Protein AF-A0A958PEL1-F1 (afdb_monomer_lite)

Radius of gyration: 23.01 Å; chains: 1; bounding box: 53×44×57 Å

pLDDT: mean 93.14, std 6.26, range [55.81, 98.69]

Foldseek 3Di:
DDPLCVPFAELVRDQQAPFAEEEEFAQQADDDPLAGPDCVRVVLCVVQVVVSLVSHHAYEYAYAYDADDDPVVLVVGWCVNVLVVCCVVQVEAEAEDADLQDCVVVVCSVVADRSYHYYYIHCNVDPQQQVLDQRNLVSCLVGGQEYEYAYLVPQVGNGVNNPVNVVSHPYYHYYPNNVVVSVVVCCLLPPDDPQAEAEDEDQDPVVCLVVLVSCLQPHQEYEYDYLALVQLCVLVVHDDDPGRHDPVCSVVSVVSVVSSVVVNHYYHGDPDDDDDPDDD

Secondary structure (DSSP, 8-state):
--TTSTT--BGGGS--TT-EEEEEE-----EETTEES--HHHHHHHHHHHHHHHTT-EEEEE---S---SHHHHHHT-SHHHHHHHHHHHSS-EEEES-TTSTHHHHHHHHPPTT-EEEEP-GGGSTTGGGT-SHHHHHHHTT-SEEEEE-GGGTTS--IIIIIGGGTSSEEEE-HHHHHHHHHHHHHHHS--SS-EEEE-SS-SGGGHHHHHHHTTT-SEEEE-TTHHHHHHHHTT---TTS---GGGHHHHHHHHHHHHTTT-EEE--S-----SS--

Structure (mmCIF, N/CA/C/O backbone):
data_AF-A0A958PEL1-F1
#
_entry.id   AF-A0A958PEL1-F1
#
loop_
_atom_site.group_PDB
_atom_site.id
_atom_site.type_symbol
_atom_site.label_atom_id
_atom_site.label_alt_id
_atom_site.label_comp_id
_atom_site.label_asym_id
_atom_site.label_entity_id
_atom_site.label_seq_id
_atom_site.pdbx_PDB_ins_code
_atom_site.Cartn_x
_atom_site.Cartn_y
_atom_site.Cartn_z
_atom_site.occupancy
_atom_site.B_iso_or_equiv
_atom_site.auth_seq_id
_atom_site.auth_comp_id
_atom_site.auth_asym_id
_atom_site.auth_atom_id
_atom_site.pdbx_PDB_model_num
ATOM 1 N N . MET A 1 1 ? -12.229 -19.692 1.104 1.00 55.81 1 MET A N 1
ATOM 2 C CA . MET A 1 1 ? -10.814 -19.597 1.512 1.00 55.81 1 MET A CA 1
ATOM 3 C C . MET A 1 1 ? -9.926 -19.422 0.283 1.00 55.81 1 MET A C 1
ATOM 5 O O . MET A 1 1 ? -9.880 -20.292 -0.582 1.00 55.81 1 MET A O 1
ATOM 9 N N . ASN A 1 2 ? -9.285 -18.261 0.169 1.00 63.22 2 ASN A N 1
ATOM 10 C CA . ASN A 1 2 ? -8.406 -17.903 -0.946 1.00 63.22 2 ASN A CA 1
ATOM 11 C C . ASN A 1 2 ? -7.140 -18.795 -0.959 1.00 63.22 2 ASN A C 1
ATOM 13 O O . ASN A 1 2 ? -6.494 -18.988 0.071 1.00 63.22 2 ASN A O 1
ATOM 17 N N . LYS A 1 3 ? -6.773 -19.334 -2.135 1.00 75.81 3 LYS A N 1
ATOM 18 C CA . LYS A 1 3 ? -5.649 -20.281 -2.309 1.00 75.81 3 LYS A CA 1
ATOM 19 C C . LYS A 1 3 ? -4.264 -19.700 -1.969 1.00 75.81 3 LYS A C 1
ATOM 21 O O . LYS A 1 3 ? -3.349 -20.471 -1.679 1.00 75.81 3 LYS A O 1
ATOM 26 N N . TYR A 1 4 ? -4.126 -18.375 -1.980 1.00 78.75 4 TYR A N 1
ATOM 27 C CA . TYR A 1 4 ? -2.900 -17.618 -1.707 1.00 78.75 4 TYR A CA 1
ATOM 28 C C . TYR A 1 4 ? -2.852 -16.993 -0.303 1.00 78.75 4 TYR A C 1
ATOM 30 O O . TYR A 1 4 ? -1.772 -16.663 0.177 1.00 78.75 4 TYR A O 1
ATOM 38 N N . LEU A 1 5 ? -3.990 -16.888 0.389 1.00 80.38 5 LEU A N 1
ATOM 39 C CA . LEU A 1 5 ? -4.104 -16.389 1.768 1.00 80.38 5 LEU A CA 1
ATOM 40 C C . LEU A 1 5 ? -4.345 -17.541 2.753 1.00 80.38 5 LEU A C 1
ATOM 42 O O . LEU A 1 5 ? -5.290 -17.534 3.542 1.00 80.38 5 LEU A O 1
ATOM 46 N N . LYS A 1 6 ? -3.516 -18.588 2.693 1.00 77.12 6 LYS A N 1
ATOM 47 C CA . LYS A 1 6 ? -3.698 -19.759 3.562 1.00 77.12 6 LYS A CA 1
ATOM 48 C C . LYS A 1 6 ? -3.546 -19.366 5.033 1.00 77.12 6 LYS A C 1
ATOM 50 O O . LYS A 1 6 ? -2.464 -18.976 5.459 1.00 77.12 6 LYS A O 1
ATOM 55 N N . GLY A 1 7 ? -4.628 -19.510 5.795 1.00 81.56 7 GLY A N 1
ATOM 56 C CA . GLY A 1 7 ? -4.660 -19.208 7.228 1.00 81.56 7 GLY A CA 1
ATOM 57 C C . GLY A 1 7 ? -4.770 -17.721 7.573 1.00 81.56 7 GLY A C 1
ATOM 58 O O . GLY A 1 7 ? -4.651 -17.382 8.745 1.00 81.56 7 GLY A O 1
ATOM 59 N N . ILE A 1 8 ? -5.000 -16.843 6.589 1.00 87.62 8 ILE A N 1
ATOM 60 C CA . ILE A 1 8 ? -5.223 -15.411 6.814 1.00 87.62 8 ILE A CA 1
ATOM 61 C C . ILE A 1 8 ? -6.671 -15.094 6.420 1.00 87.62 8 ILE A C 1
ATOM 63 O O . ILE A 1 8 ? -6.968 -15.105 5.223 1.00 87.62 8 ILE A O 1
ATOM 67 N N . PRO A 1 9 ? -7.569 -14.827 7.387 1.00 94.50 9 PRO A N 1
ATOM 68 C CA . PRO A 1 9 ? -8.951 -14.477 7.085 1.00 94.50 9 PRO A CA 1
ATOM 69 C C . PRO A 1 9 ? -9.042 -13.178 6.287 1.00 94.50 9 PRO A C 1
ATOM 71 O O . PRO A 1 9 ? -8.220 -12.269 6.455 1.00 94.50 9 PRO A O 1
ATOM 74 N N . ILE A 1 10 ? -10.070 -13.069 5.454 1.00 96.81 10 ILE A N 1
ATOM 75 C CA . ILE A 1 10 ? -10.463 -11.812 4.805 1.00 96.81 10 ILE A CA 1
ATOM 76 C C . ILE A 1 10 ? -11.509 -11.119 5.689 1.00 96.81 10 ILE A C 1
ATOM 78 O O . ILE A 1 10 ? -12.180 -11.762 6.494 1.00 96.81 10 ILE A O 1
ATOM 82 N N . ILE A 1 11 ? -11.638 -9.797 5.587 1.00 97.88 11 ILE A N 1
ATOM 83 C CA . ILE A 1 11 ? -12.606 -9.017 6.369 1.00 97.88 11 ILE A CA 1
ATOM 84 C C . ILE A 1 11 ? -14.056 -9.535 6.276 1.00 97.88 11 ILE A C 1
ATOM 86 O O . ILE A 1 11 ? -14.790 -9.429 7.253 1.00 97.88 11 ILE A O 1
ATOM 90 N N . ASP A 1 12 ? -14.465 -10.126 5.150 1.00 96.62 12 ASP A N 1
ATOM 91 C CA . ASP A 1 12 ? -15.799 -10.710 4.948 1.00 96.62 12 ASP A CA 1
ATOM 92 C C . ASP A 1 12 ? -15.968 -12.128 5.521 1.00 96.62 12 ASP A C 1
ATOM 94 O O . ASP A 1 12 ? -17.062 -12.687 5.494 1.00 96.62 12 ASP A O 1
ATOM 98 N N . GLU A 1 13 ? -14.909 -12.688 6.105 1.00 96.44 13 GLU A 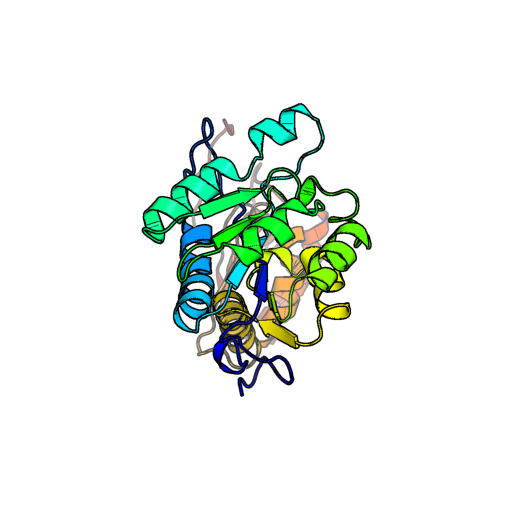N 1
ATOM 99 C CA . GLU A 1 13 ? -14.905 -13.963 6.827 1.00 96.44 13 GLU A CA 1
ATOM 100 C C . GLU A 1 13 ? -14.892 -13.754 8.361 1.00 96.44 13 GLU A C 1
ATOM 102 O O . GLU A 1 13 ? -14.745 -14.716 9.119 1.00 96.44 13 GLU A O 1
ATOM 107 N N . VAL A 1 14 ? -15.020 -12.507 8.840 1.00 96.62 14 VAL A N 1
ATOM 108 C CA . VAL A 1 14 ? -14.938 -12.127 10.261 1.00 96.62 14 VAL A CA 1
ATOM 109 C C . VAL A 1 14 ? -16.218 -11.423 10.718 1.00 96.62 14 VAL A C 1
ATOM 111 O O . VAL A 1 14 ? -16.732 -10.553 10.027 1.00 96.62 14 VAL A O 1
ATOM 114 N N . GLU A 1 15 ? -16.703 -11.757 11.917 1.00 97.12 15 GLU A N 1
ATOM 115 C CA . GLU A 1 15 ? -17.841 -11.075 12.551 1.00 97.12 15 GLU A CA 1
ATOM 116 C C . GLU A 1 15 ? -17.456 -9.654 12.987 1.00 97.12 15 GLU A C 1
ATOM 118 O O . GLU A 1 15 ? -16.498 -9.509 13.759 1.00 97.12 15 GLU A O 1
ATOM 123 N N . LEU A 1 16 ? -18.197 -8.637 12.538 1.00 97.31 16 LEU A N 1
ATOM 124 C CA . LEU A 1 16 ? -17.885 -7.217 12.758 1.00 97.31 16 LEU A CA 1
ATOM 125 C C . LEU A 1 16 ? -18.980 -6.446 13.505 1.00 97.31 16 LEU A C 1
ATOM 127 O O . LEU A 1 16 ? -18.688 -5.353 13.994 1.00 97.31 16 LEU A O 1
ATOM 131 N N . ASP A 1 17 ? -20.206 -6.968 13.603 1.00 96.56 17 ASP A N 1
ATOM 132 C CA . ASP A 1 17 ? -21.316 -6.193 14.160 1.00 96.56 17 ASP A CA 1
ATOM 133 C C . ASP A 1 17 ? -21.062 -5.821 15.625 1.00 96.56 17 ASP A C 1
ATOM 135 O O . ASP A 1 17 ? -20.625 -6.636 16.443 1.00 96.56 17 ASP A O 1
ATOM 139 N N . GLY A 1 18 ? -21.258 -4.540 15.941 1.00 94.25 18 GLY A N 1
ATOM 140 C CA . GLY A 1 18 ? -21.001 -3.964 17.260 1.00 94.25 18 GLY A CA 1
ATOM 141 C C . GLY A 1 18 ? -19.529 -3.907 17.697 1.00 94.25 18 GLY A C 1
ATOM 142 O O . GLY A 1 18 ? -19.251 -3.346 18.758 1.00 94.25 18 GLY A O 1
ATOM 143 N N . LYS A 1 19 ? -18.585 -4.437 16.908 1.00 96.06 19 LYS A N 1
ATOM 144 C CA . LYS A 1 19 ? -17.157 -4.472 17.251 1.00 96.06 19 LYS A CA 1
ATOM 145 C C . LYS A 1 19 ? -16.429 -3.194 16.868 1.00 96.06 19 LYS A C 1
ATOM 147 O O . LYS A 1 19 ? -16.792 -2.506 15.912 1.00 96.06 19 LYS A O 1
ATOM 152 N N . VAL A 1 20 ? -15.342 -2.910 17.577 1.00 96.25 20 VAL A N 1
ATOM 153 C CA . VAL A 1 20 ? -14.391 -1.868 17.195 1.00 96.25 20 VAL A CA 1
ATOM 154 C C . VAL A 1 20 ? -13.348 -2.455 16.250 1.00 96.25 20 VAL A C 1
ATOM 156 O O . VAL A 1 20 ? -12.596 -3.366 16.607 1.00 96.25 20 VAL A O 1
ATOM 159 N N . VAL A 1 21 ? -13.298 -1.923 15.031 1.00 97.88 21 VAL A N 1
ATOM 160 C CA . VAL A 1 21 ? -12.435 -2.418 13.956 1.00 97.88 21 VAL A CA 1
ATOM 161 C C . VAL A 1 21 ? -11.374 -1.373 13.645 1.00 97.88 21 VAL A C 1
ATOM 163 O O . VAL A 1 21 ? -11.684 -0.296 13.134 1.00 97.88 21 VAL A O 1
ATOM 166 N N . PHE A 1 22 ? -10.114 -1.708 13.920 1.00 98.00 22 PHE A N 1
ATOM 167 C CA . PHE A 1 22 ? -8.974 -0.917 13.475 1.00 98.00 22 PHE A CA 1
ATOM 168 C C . PHE A 1 22 ? -8.566 -1.347 12.063 1.00 98.00 22 PHE A C 1
ATOM 170 O O . PHE A 1 22 ? -8.176 -2.496 11.853 1.00 98.00 22 PHE A O 1
ATOM 177 N N . ILE A 1 23 ? -8.604 -0.425 11.102 1.00 98.69 23 ILE A N 1
ATOM 178 C CA . ILE A 1 23 ? -8.221 -0.667 9.708 1.00 98.69 23 ILE A CA 1
ATOM 179 C C . ILE A 1 23 ? -6.946 0.111 9.387 1.00 98.69 23 ILE A C 1
ATOM 181 O O . ILE A 1 23 ? -6.918 1.346 9.367 1.00 98.69 23 ILE A O 1
ATOM 185 N N . ARG A 1 24 ? -5.870 -0.618 9.090 1.00 98.69 24 ARG A N 1
ATOM 186 C CA . ARG A 1 24 ? -4.618 -0.043 8.605 1.00 98.69 24 ARG A CA 1
ATOM 187 C C . ARG A 1 24 ? -4.689 0.142 7.088 1.00 98.69 24 ARG A C 1
ATOM 189 O O . ARG A 1 24 ? -4.497 -0.819 6.355 1.00 98.69 24 ARG A O 1
ATOM 196 N N . CYS A 1 25 ? -4.892 1.372 6.616 1.00 98.56 25 CYS A N 1
ATOM 197 C CA . CYS A 1 25 ? -5.027 1.705 5.185 1.00 98.56 25 CYS A CA 1
ATOM 198 C C . CYS A 1 25 ? -3.757 2.359 4.618 1.00 98.56 25 CYS A C 1
ATOM 200 O O . CYS A 1 25 ? -3.069 3.072 5.341 1.00 98.56 25 CYS A O 1
ATOM 202 N N . ASP A 1 26 ? -3.432 2.199 3.330 1.00 97.38 26 ASP A N 1
ATOM 203 C CA . ASP A 1 26 ? -2.396 3.031 2.688 1.00 97.38 26 ASP A CA 1
ATOM 204 C C . ASP A 1 26 ? -3.010 4.334 2.164 1.00 97.38 26 ASP A C 1
ATOM 206 O O . ASP A 1 26 ? -3.441 4.401 1.021 1.00 97.38 26 ASP A O 1
ATOM 210 N N . LEU A 1 27 ? -3.026 5.377 2.994 1.00 98.00 27 LEU A N 1
ATOM 211 C CA . LEU A 1 27 ? -3.514 6.717 2.640 1.00 98.00 27 LEU A CA 1
ATOM 212 C C . LEU A 1 27 ? -2.370 7.709 2.379 1.00 98.00 27 LEU A C 1
ATOM 214 O O . LEU A 1 27 ? -2.568 8.919 2.439 1.00 98.00 27 LEU A O 1
ATOM 218 N N . ASN A 1 28 ? -1.158 7.220 2.095 1.00 97.75 28 ASN A N 1
ATOM 219 C CA . ASN A 1 28 ? -0.023 8.088 1.793 1.00 97.75 28 ASN A CA 1
ATOM 220 C C . ASN A 1 28 ? -0.160 8.660 0.370 1.00 97.75 28 ASN A C 1
ATOM 222 O O . ASN A 1 28 ? 0.318 8.054 -0.593 1.00 97.75 28 ASN A O 1
ATOM 226 N N . VAL A 1 29 ? -0.851 9.795 0.252 1.00 97.00 29 VAL A N 1
ATOM 227 C CA . VAL A 1 29 ? -1.190 10.491 -1.000 1.00 97.00 29 VAL A CA 1
ATOM 228 C C . VAL A 1 29 ? -0.284 11.702 -1.262 1.00 97.00 29 VAL A C 1
ATOM 230 O O . VAL A 1 29 ? 0.229 12.304 -0.319 1.00 97.00 29 VAL A O 1
ATOM 233 N N . PRO A 1 30 ? -0.070 12.099 -2.530 1.00 96.38 30 PRO A N 1
ATOM 234 C CA . PRO A 1 30 ? 0.664 13.319 -2.841 1.00 96.38 30 PRO A CA 1
ATOM 235 C C . PRO A 1 30 ? -0.164 14.566 -2.507 1.00 96.38 30 PRO A C 1
ATOM 237 O O . PRO A 1 30 ? -1.308 14.710 -2.954 1.00 96.38 30 PRO A O 1
ATOM 240 N N . LEU A 1 31 ? 0.454 15.498 -1.783 1.00 95.19 31 LEU A N 1
ATOM 241 C CA . LEU A 1 31 ? -0.129 16.792 -1.443 1.00 95.19 31 LEU A CA 1
ATOM 242 C C . LEU A 1 31 ? 0.518 17.925 -2.246 1.00 95.19 31 LEU A C 1
ATOM 244 O O . LEU A 1 31 ? 1.725 17.920 -2.490 1.00 95.19 31 LEU A O 1
ATOM 248 N N . LYS A 1 32 ? -0.281 18.934 -2.597 1.00 94.12 32 LYS A N 1
ATOM 249 C CA . LYS A 1 32 ? 0.183 20.231 -3.102 1.00 94.12 32 LYS A CA 1
ATOM 250 C C . LYS A 1 32 ? -0.585 21.326 -2.376 1.00 94.12 32 LYS A C 1
ATOM 252 O O . LYS A 1 32 ? -1.807 21.356 -2.451 1.00 94.12 32 LYS A O 1
ATOM 257 N N . ASN A 1 33 ? 0.127 22.208 -1.675 1.00 91.56 33 ASN A N 1
ATOM 258 C CA . ASN A 1 33 ? -0.463 23.283 -0.864 1.00 91.56 33 ASN A CA 1
ATOM 259 C C . ASN A 1 33 ? -1.522 22.774 0.134 1.00 91.56 33 ASN A C 1
ATOM 261 O O . ASN A 1 33 ? -2.588 23.364 0.257 1.00 91.56 33 ASN A O 1
ATOM 265 N N . GLY A 1 34 ? -1.255 21.641 0.791 1.00 90.81 34 GLY A N 1
ATOM 266 C CA . GLY A 1 34 ? -2.198 21.022 1.729 1.00 90.81 34 GLY A CA 1
ATOM 267 C C . GLY A 1 34 ? -3.373 20.292 1.076 1.00 90.81 34 GLY A C 1
ATOM 268 O O . GLY A 1 34 ? -4.194 19.746 1.790 1.00 90.81 34 GLY A O 1
ATOM 269 N N . VAL A 1 35 ? -3.453 20.219 -0.257 1.00 94.62 35 VAL A N 1
ATOM 270 C CA . VAL A 1 35 ? -4.560 19.558 -0.966 1.00 94.62 35 VAL A CA 1
ATOM 271 C C . VAL A 1 35 ? -4.096 18.254 -1.605 1.00 94.62 35 VAL A C 1
ATOM 273 O O . VAL A 1 35 ? -3.028 18.190 -2.221 1.00 94.62 35 VAL A O 1
ATOM 276 N N . VAL A 1 36 ? -4.917 17.208 -1.497 1.00 97.31 36 VAL A N 1
ATOM 277 C CA . VAL A 1 36 ? -4.694 15.918 -2.164 1.00 97.31 36 VAL A CA 1
ATOM 278 C C . VAL A 1 36 ? -4.760 16.092 -3.682 1.00 97.31 36 VAL A C 1
ATOM 280 O O . VAL A 1 36 ? -5.784 16.492 -4.227 1.00 97.31 36 VAL A O 1
ATOM 283 N N . THR A 1 37 ? -3.672 15.754 -4.378 1.00 96.69 37 THR A N 1
ATOM 284 C CA . THR A 1 37 ? -3.593 15.850 -5.853 1.00 96.69 37 THR A CA 1
ATOM 285 C C . THR A 1 37 ? -3.890 14.535 -6.568 1.00 96.69 37 THR A C 1
ATOM 287 O O . THR A 1 37 ? -4.200 14.535 -7.756 1.00 96.69 37 THR A O 1
ATOM 290 N N . ASN A 1 38 ? -3.806 13.408 -5.857 1.00 96.94 38 ASN A N 1
ATOM 291 C CA . ASN A 1 38 ? -4.184 12.093 -6.361 1.00 96.94 38 ASN A CA 1
ATOM 292 C C . ASN A 1 38 ? -4.814 11.277 -5.226 1.00 96.94 38 ASN A C 1
ATOM 294 O O . ASN A 1 38 ? -4.146 10.933 -4.251 1.00 96.94 38 ASN A O 1
ATOM 298 N N . ASP A 1 39 ? -6.099 10.966 -5.374 1.00 96.81 39 ASP A N 1
ATOM 299 C CA . ASP A 1 39 ? -6.926 10.285 -4.377 1.00 96.81 39 ASP A CA 1
ATOM 300 C C . ASP A 1 39 ? -7.018 8.762 -4.580 1.00 96.81 39 ASP A C 1
ATOM 302 O O . ASP A 1 39 ? -7.747 8.090 -3.848 1.00 96.81 39 ASP A O 1
ATOM 306 N N . TYR A 1 40 ? -6.261 8.195 -5.530 1.00 97.19 40 TYR A N 1
ATOM 307 C CA . TYR A 1 40 ? -6.322 6.774 -5.896 1.00 97.19 40 TYR A CA 1
ATOM 308 C C . TYR A 1 40 ? -6.207 5.849 -4.680 1.00 97.19 40 TYR A C 1
ATOM 310 O O . TYR A 1 40 ? -6.982 4.912 -4.525 1.00 97.19 40 TYR A O 1
ATOM 318 N N . ARG A 1 41 ? -5.262 6.146 -3.784 1.00 97.38 41 ARG A N 1
ATOM 319 C CA . ARG A 1 41 ? -5.002 5.367 -2.565 1.00 97.38 41 ARG A CA 1
ATOM 320 C C . ARG A 1 41 ? -6.144 5.422 -1.547 1.00 97.38 41 ARG A C 1
ATOM 322 O O . ARG A 1 41 ? -6.466 4.409 -0.928 1.00 97.38 41 ARG A O 1
ATOM 329 N N . ILE A 1 42 ? -6.796 6.579 -1.428 1.00 97.81 42 ILE A N 1
ATOM 330 C CA . ILE A 1 42 ? -7.982 6.744 -0.578 1.00 97.81 42 ILE A CA 1
ATOM 331 C C . ILE A 1 42 ? -9.114 5.896 -1.156 1.00 97.81 42 ILE A C 1
ATOM 333 O O . ILE A 1 42 ? -9.644 5.029 -0.465 1.00 97.81 42 ILE A O 1
ATOM 337 N N . LYS A 1 43 ? -9.406 6.066 -2.453 1.00 98.00 43 LYS A N 1
ATOM 338 C CA . LYS A 1 43 ? -10.435 5.296 -3.167 1.00 98.00 43 LYS A CA 1
ATOM 339 C C . LYS A 1 43 ? -10.200 3.789 -3.098 1.00 98.00 43 LYS A C 1
ATOM 341 O O . LYS A 1 43 ? -11.158 3.044 -2.928 1.00 98.00 43 LYS A O 1
ATOM 346 N N . ALA A 1 44 ? -8.947 3.348 -3.178 1.00 97.62 44 ALA A N 1
ATOM 347 C CA . ALA A 1 44 ? -8.579 1.939 -3.084 1.00 97.62 44 ALA A CA 1
ATOM 348 C C . ALA A 1 44 ? -8.890 1.318 -1.709 1.00 97.62 44 ALA A C 1
ATOM 350 O O . ALA A 1 44 ? -9.174 0.127 -1.649 1.00 97.62 44 ALA A O 1
ATOM 351 N N . SER A 1 45 ? -8.887 2.116 -0.634 1.00 97.81 45 SER A N 1
ATOM 352 C CA . SER A 1 45 ? -9.195 1.660 0.734 1.00 97.81 45 SER A CA 1
ATOM 353 C C . SER A 1 45 ? -10.694 1.744 1.080 1.00 97.81 45 SER A C 1
ATOM 355 O O . SER A 1 45 ? -11.157 1.105 2.027 1.00 97.81 45 SER A O 1
ATOM 357 N N . LEU A 1 46 ? -11.481 2.523 0.321 1.00 98.00 46 LEU A N 1
ATOM 358 C CA . LEU A 1 46 ? -12.916 2.716 0.576 1.00 98.00 46 LEU A CA 1
ATOM 359 C C . LEU A 1 46 ? -13.736 1.417 0.610 1.00 98.00 46 LEU A C 1
ATOM 361 O O . LEU A 1 46 ? -14.624 1.353 1.457 1.00 98.00 46 LEU A O 1
ATOM 365 N N . PRO A 1 47 ? -13.501 0.393 -0.241 1.00 98.50 47 PRO A N 1
ATOM 366 C CA . PRO A 1 47 ? -14.283 -0.842 -0.188 1.00 98.50 47 PRO A CA 1
ATOM 367 C C . PRO A 1 47 ? -14.237 -1.517 1.187 1.00 98.50 47 PRO A C 1
ATOM 369 O O . PRO A 1 47 ? -15.278 -1.897 1.716 1.00 98.50 47 PRO A O 1
ATOM 372 N N . THR A 1 48 ? -13.053 -1.607 1.796 1.00 98.69 48 THR A N 1
ATOM 373 C CA . THR A 1 48 ? -12.860 -2.219 3.120 1.00 98.69 48 THR A CA 1
ATOM 374 C C . THR A 1 48 ? -13.518 -1.383 4.216 1.00 98.69 48 THR A C 1
ATOM 376 O O . THR A 1 48 ? -14.226 -1.923 5.064 1.00 98.69 48 THR A O 1
ATOM 379 N N . ILE A 1 49 ? -13.341 -0.057 4.167 1.00 98.38 49 ILE A N 1
ATOM 380 C CA . ILE A 1 49 ? -13.937 0.881 5.130 1.00 98.38 49 ILE A CA 1
ATOM 381 C C . ILE A 1 49 ? -15.471 0.814 5.067 1.00 98.38 49 ILE A C 1
ATOM 383 O O . ILE A 1 49 ? -16.121 0.558 6.079 1.00 98.38 49 ILE A O 1
ATOM 387 N N . LYS A 1 50 ? -16.053 0.971 3.869 1.00 97.62 50 LYS A N 1
ATOM 388 C CA . LYS A 1 50 ? -17.508 0.936 3.653 1.00 97.62 50 LYS A CA 1
ATOM 389 C C . LYS A 1 50 ? -18.108 -0.408 4.057 1.00 97.62 50 LYS A C 1
ATOM 391 O O . LYS A 1 50 ? -19.191 -0.429 4.637 1.00 97.62 50 LYS A O 1
ATOM 396 N N . TYR A 1 51 ? -17.409 -1.514 3.796 1.00 98.19 51 TYR A N 1
ATOM 397 C CA . TYR A 1 51 ? -17.855 -2.832 4.232 1.00 98.19 51 TYR A CA 1
ATOM 398 C C . TYR A 1 51 ? -17.948 -2.918 5.754 1.00 98.19 51 TYR A C 1
ATOM 400 O O . TYR A 1 51 ? -19.031 -3.206 6.258 1.00 98.19 51 TYR A O 1
ATOM 408 N N . ALA A 1 52 ? -16.883 -2.571 6.484 1.00 98.00 52 ALA A N 1
ATOM 409 C CA . ALA A 1 52 ? -16.906 -2.577 7.948 1.00 98.00 52 ALA A CA 1
ATOM 410 C C . ALA A 1 52 ? -18.058 -1.719 8.507 1.00 98.00 52 ALA A C 1
ATOM 412 O O . ALA A 1 52 ? -18.835 -2.186 9.337 1.00 98.00 52 ALA A O 1
ATOM 413 N N . MET A 1 53 ? -18.246 -0.505 7.978 1.00 96.06 53 MET A N 1
ATOM 414 C CA . MET A 1 53 ? -19.347 0.385 8.379 1.00 96.06 53 MET A CA 1
ATOM 415 C C . MET A 1 53 ? -20.727 -0.231 8.096 1.00 96.06 53 MET A C 1
ATOM 417 O O . MET A 1 53 ? -21.638 -0.135 8.920 1.00 96.06 53 MET A O 1
ATOM 421 N N . SER A 1 54 ? -20.893 -0.885 6.940 1.00 95.88 54 SER A N 1
ATOM 422 C CA . SER A 1 54 ? -22.151 -1.541 6.559 1.00 95.88 54 SER A CA 1
ATOM 423 C C . SER A 1 54 ? -22.501 -2.725 7.464 1.00 95.88 54 SER A C 1
ATOM 425 O O . SER A 1 54 ? -23.681 -2.938 7.741 1.00 95.88 54 SER A O 1
ATOM 427 N N . GLN A 1 55 ? -21.483 -3.430 7.973 1.00 97.06 55 GLN A N 1
ATOM 428 C CA . GLN A 1 55 ? -21.618 -4.552 8.905 1.00 97.06 55 GLN A CA 1
ATOM 429 C C . GLN A 1 55 ? -21.833 -4.108 10.362 1.00 97.06 55 GLN A C 1
ATOM 431 O O . GLN A 1 55 ? -21.856 -4.949 11.244 1.00 97.06 55 GLN A O 1
ATOM 436 N N . GLY A 1 56 ? -21.985 -2.805 10.636 1.00 94.94 56 GLY A N 1
ATOM 437 C CA . GLY A 1 56 ? -22.277 -2.307 11.986 1.00 94.94 56 GLY A CA 1
ATOM 438 C C . GLY A 1 56 ? -21.053 -2.110 12.885 1.00 94.94 56 GLY A C 1
ATOM 439 O O . GLY A 1 56 ? -21.217 -1.813 14.068 1.00 94.94 56 GLY A O 1
ATOM 440 N N . ALA A 1 57 ? -19.835 -2.212 12.346 1.00 96.81 57 ALA A N 1
ATOM 441 C CA . ALA A 1 57 ? -18.623 -1.951 13.114 1.00 96.81 57 ALA A CA 1
ATOM 442 C C . ALA A 1 57 ? -18.418 -0.459 13.420 1.00 96.81 57 ALA A C 1
ATOM 444 O O . ALA A 1 57 ? -18.747 0.430 12.629 1.00 96.81 57 ALA A O 1
ATOM 445 N N . LYS A 1 58 ? -17.768 -0.198 14.556 1.00 96.69 58 LYS A N 1
ATOM 446 C CA . LYS A 1 58 ? -17.188 1.102 14.906 1.00 96.69 58 LYS A CA 1
ATOM 447 C C . LYS A 1 58 ? -15.790 1.185 14.303 1.00 96.69 58 LYS A C 1
ATOM 449 O O . LYS A 1 58 ? -14.883 0.477 14.740 1.00 96.69 58 LYS A O 1
ATOM 454 N N . VAL A 1 59 ? -15.619 2.017 13.280 1.00 97.56 59 VAL A N 1
ATOM 455 C CA . VAL A 1 59 ? -14.403 2.008 12.457 1.00 97.56 59 VAL A CA 1
ATOM 456 C C . VAL A 1 59 ? -13.387 3.045 12.932 1.00 97.56 59 VAL A C 1
ATOM 458 O O . VAL A 1 59 ? -13.682 4.239 13.005 1.00 97.56 59 VAL A O 1
ATOM 461 N N . VAL A 1 60 ? -12.163 2.577 13.181 1.00 97.50 60 VAL A N 1
ATOM 462 C CA . VAL A 1 60 ? -10.972 3.402 13.413 1.00 97.50 60 VAL A CA 1
ATOM 463 C C . VAL A 1 60 ? -9.986 3.152 12.276 1.00 97.50 60 VAL A C 1
ATOM 465 O O . VAL A 1 60 ? -9.609 2.013 12.019 1.00 97.50 60 VAL A O 1
ATOM 468 N N . VAL A 1 61 ? -9.552 4.199 11.581 1.00 98.25 61 VAL A N 1
ATOM 469 C CA . VAL A 1 61 ? -8.603 4.111 10.467 1.00 98.25 61 VAL A CA 1
ATOM 470 C C . VAL A 1 61 ? -7.262 4.698 10.879 1.00 98.25 61 VAL A C 1
ATOM 472 O O . VAL A 1 61 ? -7.190 5.805 11.405 1.00 98.25 61 VAL A O 1
ATOM 475 N N . GLY A 1 62 ? -6.185 3.972 10.581 1.00 98.00 62 GLY A N 1
ATOM 476 C CA . GLY A 1 62 ? -4.815 4.444 10.751 1.00 98.00 62 GLY A CA 1
ATOM 477 C C . GLY A 1 62 ? -4.041 4.424 9.434 1.00 98.00 62 GLY A C 1
ATOM 478 O O . GLY A 1 62 ? -4.100 3.457 8.670 1.00 98.00 62 GLY A O 1
ATOM 479 N N . SER A 1 63 ? -3.261 5.472 9.172 1.00 98.31 63 SER A N 1
ATOM 480 C CA . SER A 1 63 ? -2.320 5.518 8.051 1.00 98.31 63 SER A CA 1
ATOM 481 C C . SER A 1 63 ? -1.105 6.383 8.373 1.00 98.31 63 SER A C 1
ATOM 483 O O . SER A 1 63 ? -1.069 7.109 9.357 1.00 98.31 63 SER A O 1
ATOM 485 N N . HIS A 1 64 ? -0.090 6.301 7.520 1.00 97.44 64 HIS A N 1
ATOM 486 C CA . HIS A 1 64 ? 0.982 7.282 7.496 1.00 97.44 64 HIS A CA 1
ATOM 487 C C . HIS A 1 64 ? 0.826 8.228 6.306 1.00 97.44 64 HIS A C 1
ATOM 489 O O . HIS A 1 64 ? 0.232 7.856 5.290 1.00 97.44 64 HIS A O 1
ATOM 495 N N . LEU A 1 65 ? 1.466 9.388 6.408 1.00 97.06 65 LEU A N 1
ATOM 496 C CA . LEU A 1 65 ? 1.662 10.327 5.310 1.00 97.06 65 LEU A CA 1
ATOM 497 C C . LEU A 1 65 ? 3.110 10.826 5.309 1.00 97.06 65 LEU A C 1
ATOM 499 O O . LEU A 1 65 ? 3.653 11.204 6.347 1.00 97.06 65 LEU A O 1
ATOM 503 N N . GLY A 1 66 ? 3.775 10.775 4.154 1.00 95.12 66 GLY A N 1
ATOM 504 C CA . GLY A 1 66 ? 5.163 11.213 4.013 1.00 95.12 66 GLY A CA 1
ATOM 505 C C . GLY A 1 66 ? 6.122 10.560 5.018 1.00 95.12 66 GLY A C 1
ATOM 506 O O . GLY A 1 66 ? 5.904 9.445 5.498 1.00 95.12 66 GLY A O 1
ATOM 507 N N . ARG A 1 67 ? 7.239 11.226 5.312 1.00 94.44 67 ARG A N 1
ATOM 508 C CA . ARG A 1 67 ? 8.238 10.789 6.301 1.00 94.44 67 ARG A CA 1
ATOM 509 C C . ARG A 1 67 ? 8.618 11.992 7.166 1.00 94.44 67 ARG A C 1
ATOM 511 O O . ARG A 1 67 ? 9.565 12.679 6.790 1.00 94.44 67 ARG A O 1
ATOM 518 N N . PRO A 1 68 ? 7.892 12.250 8.265 1.00 92.44 68 PRO A N 1
ATOM 519 C CA . PRO A 1 68 ? 8.188 13.382 9.132 1.00 92.44 68 PRO A CA 1
ATOM 520 C C . PRO A 1 68 ? 9.568 13.219 9.777 1.00 92.44 68 PRO A C 1
ATOM 522 O O . PRO A 1 68 ? 9.932 12.121 10.206 1.00 92.44 68 PRO A O 1
ATOM 525 N N . LYS A 1 69 ? 10.342 14.303 9.802 1.00 90.00 69 LYS A N 1
ATOM 526 C CA . LYS A 1 69 ? 11.671 14.397 10.419 1.00 90.00 69 LYS A CA 1
ATOM 527 C C . LYS A 1 69 ? 11.778 15.581 11.374 1.00 90.00 69 LYS A C 1
ATOM 529 O O . LYS A 1 69 ? 12.556 15.494 12.320 1.00 90.00 69 LYS A O 1
ATOM 534 N N . THR A 1 70 ? 11.037 16.657 11.122 1.00 89.56 70 THR A N 1
ATOM 535 C CA . THR A 1 70 ? 11.005 17.855 11.972 1.00 89.56 70 THR A CA 1
ATOM 536 C C . THR A 1 70 ? 9.608 18.105 12.542 1.00 89.56 70 THR A C 1
ATOM 538 O O . THR A 1 70 ? 8.636 17.450 12.161 1.00 89.56 70 THR A O 1
ATOM 541 N N . GLU A 1 71 ? 9.490 19.053 13.471 1.00 84.81 71 GLU A N 1
ATOM 542 C CA . GLU A 1 71 ? 8.184 19.472 13.993 1.00 84.81 71 GLU A CA 1
ATOM 543 C C . GLU A 1 71 ? 7.362 20.222 12.932 1.00 84.81 71 GLU A C 1
ATOM 545 O O . GLU A 1 71 ? 6.140 20.086 12.882 1.00 84.81 71 GLU A O 1
ATOM 550 N N . GLU A 1 72 ? 8.011 20.953 12.022 1.00 88.12 72 GLU A N 1
ATOM 551 C CA . GLU A 1 72 ? 7.349 21.591 10.878 1.00 88.12 72 GLU A CA 1
ATOM 552 C C . GLU A 1 72 ? 6.728 20.553 9.935 1.00 88.12 72 GLU A C 1
ATOM 554 O O . GLU A 1 72 ? 5.612 20.757 9.446 1.00 88.12 72 GLU A O 1
ATOM 559 N N . ASP A 1 73 ? 7.397 19.410 9.739 1.00 89.50 73 ASP A N 1
ATOM 560 C CA . ASP A 1 73 ? 6.850 18.309 8.944 1.00 89.50 73 ASP A CA 1
ATOM 561 C C . ASP A 1 73 ? 5.536 17.784 9.529 1.00 89.50 73 ASP A C 1
ATOM 563 O O . ASP A 1 73 ? 4.680 17.339 8.768 1.00 89.50 73 ASP A O 1
ATOM 567 N N . LYS A 1 74 ? 5.336 17.839 10.856 1.00 88.00 74 LYS A N 1
ATOM 568 C CA . LYS A 1 74 ? 4.089 17.351 11.466 1.00 88.00 74 LYS A CA 1
ATOM 569 C C . LYS A 1 74 ? 2.875 18.149 11.007 1.00 88.00 74 LYS A C 1
ATOM 571 O O . LYS A 1 74 ? 1.829 17.572 10.736 1.00 88.00 74 LYS A O 1
ATOM 576 N N . LYS A 1 75 ? 3.028 19.465 10.840 1.00 88.38 75 LYS A N 1
ATOM 577 C CA . LYS A 1 75 ? 1.959 20.313 10.293 1.00 88.38 75 LYS A CA 1
ATOM 578 C C . LYS A 1 75 ? 1.722 20.021 8.813 1.00 88.38 75 LYS A C 1
ATOM 580 O O . LYS A 1 75 ? 0.582 19.904 8.383 1.00 88.38 75 LYS A O 1
ATOM 585 N N . ALA A 1 76 ? 2.795 19.879 8.033 1.00 91.56 76 ALA A N 1
ATOM 586 C CA . ALA A 1 76 ? 2.703 19.646 6.590 1.00 91.56 76 ALA A CA 1
ATOM 587 C C . ALA A 1 76 ? 2.224 18.229 6.215 1.00 91.56 76 ALA A C 1
ATOM 589 O O . ALA A 1 76 ? 1.713 18.024 5.115 1.00 91.56 76 ALA A O 1
ATOM 590 N N . LEU A 1 77 ? 2.413 17.253 7.106 1.00 95.44 77 LEU A N 1
ATOM 591 C CA . LEU A 1 77 ? 2.079 15.841 6.907 1.00 95.44 77 LEU A CA 1
ATOM 592 C C . LEU A 1 77 ? 0.939 15.368 7.822 1.00 95.44 77 LEU A C 1
ATOM 594 O O . LEU A 1 77 ? 0.860 14.171 8.107 1.00 95.44 77 LEU A O 1
ATOM 598 N N . SER A 1 78 ? 0.085 16.284 8.285 1.00 95.75 78 SER A N 1
ATOM 599 C CA . SER A 1 78 ? -1.166 15.929 8.961 1.00 95.75 78 SER A CA 1
ATOM 600 C C . SER A 1 78 ? -2.108 15.181 8.011 1.00 95.75 78 SER A C 1
ATOM 602 O O . SER A 1 78 ? -2.067 15.339 6.787 1.00 95.75 78 SER A O 1
ATOM 604 N N . MET A 1 79 ? -2.969 14.357 8.594 1.00 97.50 79 MET A N 1
ATOM 605 C CA . MET A 1 79 ? -4.026 13.608 7.936 1.00 97.50 79 MET A CA 1
ATOM 606 C C . MET A 1 79 ? -5.276 14.452 7.648 1.00 97.50 79 MET A C 1
ATOM 608 O O . MET A 1 79 ? -6.185 13.927 7.010 1.00 97.50 79 MET A O 1
ATOM 612 N N . GLU A 1 80 ? -5.338 15.735 8.029 1.00 96.88 80 GLU A N 1
ATOM 613 C CA . GLU A 1 80 ? -6.501 16.604 7.756 1.00 96.88 80 GLU A CA 1
ATOM 614 C C . GLU A 1 80 ? -6.928 16.609 6.273 1.00 96.88 80 GLU A C 1
ATOM 616 O O . GLU A 1 80 ? -8.098 16.333 6.003 1.00 96.88 80 GLU A O 1
ATOM 621 N N . PRO A 1 81 ? -6.025 16.757 5.277 1.00 97.25 81 PRO A N 1
ATOM 622 C CA . PRO A 1 81 ? -6.425 16.715 3.865 1.00 97.25 81 PRO A CA 1
ATOM 623 C C . PRO A 1 81 ? -7.017 15.364 3.441 1.00 97.25 81 PRO A C 1
ATOM 625 O O . PRO A 1 81 ? -7.819 15.268 2.511 1.00 97.25 81 PRO A O 1
ATOM 628 N N . VAL A 1 82 ? -6.596 14.287 4.107 1.00 97.94 82 VAL A N 1
ATOM 629 C CA . VAL A 1 82 ? -7.137 12.943 3.890 1.00 97.94 82 VAL A CA 1
ATOM 630 C C . VAL A 1 82 ? -8.504 12.811 4.563 1.00 97.94 82 VAL A C 1
ATOM 632 O O . VAL A 1 82 ? -9.405 12.219 3.969 1.00 97.94 82 VAL A O 1
ATOM 635 N N . ALA A 1 83 ? -8.680 13.383 5.758 1.00 97.19 83 ALA A N 1
ATOM 636 C CA . ALA A 1 83 ? -9.957 13.436 6.460 1.00 97.19 83 ALA A CA 1
ATOM 637 C C . ALA A 1 83 ? -11.015 14.159 5.617 1.00 97.19 83 ALA A C 1
ATOM 639 O O . ALA A 1 83 ? -12.101 13.619 5.423 1.00 97.19 83 ALA A O 1
ATOM 640 N N . GLU A 1 84 ? -10.680 15.320 5.044 1.00 96.06 84 GLU A N 1
ATOM 641 C CA . GLU A 1 84 ? -11.550 16.066 4.126 1.00 96.06 84 GLU A CA 1
ATOM 642 C C . GLU A 1 84 ? -12.011 15.201 2.945 1.00 96.06 84 GLU A C 1
ATOM 644 O O . GLU A 1 84 ? -13.210 15.094 2.683 1.00 96.06 84 GLU A O 1
ATOM 649 N N . LYS A 1 85 ? -11.088 14.488 2.286 1.00 96.88 85 LYS A N 1
ATOM 650 C CA . LYS A 1 85 ? -11.442 13.571 1.190 1.00 96.88 85 LYS A CA 1
ATOM 651 C C . LYS A 1 85 ? -12.284 12.383 1.631 1.00 96.88 85 LYS A C 1
ATOM 653 O O . LYS A 1 85 ? -13.177 11.967 0.898 1.00 96.88 85 LYS A O 1
ATOM 658 N N . LEU A 1 86 ? -12.039 11.830 2.814 1.00 97.25 86 LEU A N 1
ATOM 659 C CA . LEU A 1 86 ? -12.886 10.765 3.347 1.00 97.25 86 LEU A CA 1
ATOM 660 C C . LEU A 1 86 ? -14.309 11.266 3.638 1.00 97.25 86 LEU A C 1
ATOM 662 O O . LEU A 1 86 ? -15.251 10.543 3.323 1.00 97.25 86 LEU A O 1
ATOM 666 N N . ARG A 1 87 ? -14.479 12.497 4.147 1.00 95.88 87 ARG A N 1
ATOM 667 C CA . ARG A 1 87 ? -15.804 13.125 4.339 1.00 95.88 87 ARG A CA 1
ATOM 668 C C . ARG A 1 87 ? -16.551 13.242 3.011 1.00 95.88 87 ARG A C 1
ATOM 670 O O . ARG A 1 87 ? -17.711 12.850 2.939 1.00 95.88 87 ARG A O 1
ATOM 677 N N . GLU A 1 88 ? -15.871 13.696 1.954 1.00 94.88 88 GLU A N 1
ATOM 678 C CA . GLU A 1 88 ? -16.447 1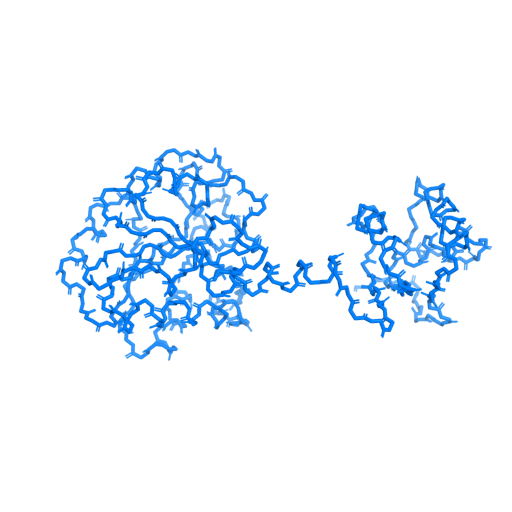3.774 0.601 1.00 94.88 88 GLU A CA 1
ATOM 679 C C . GLU A 1 88 ? -16.917 12.401 0.079 1.00 94.88 88 GLU A C 1
ATOM 681 O O . GLU A 1 88 ? -17.983 12.304 -0.518 1.00 94.88 88 GLU A O 1
ATOM 686 N N . PHE A 1 89 ? -16.141 11.328 0.285 1.00 95.62 89 PHE A N 1
ATOM 687 C CA . PHE A 1 89 ? -16.449 10.006 -0.291 1.00 95.62 89 PHE A CA 1
ATOM 688 C C . PHE A 1 89 ? -17.424 9.141 0.508 1.00 95.62 89 PHE A C 1
ATOM 690 O O . PHE A 1 89 ? -17.960 8.157 -0.030 1.00 95.62 89 PHE A O 1
ATOM 697 N N . LEU A 1 90 ? -17.555 9.421 1.802 1.00 92.94 90 LEU A N 1
ATOM 698 C CA . LEU A 1 90 ? -18.387 8.646 2.713 1.00 92.94 90 LEU A CA 1
ATOM 699 C C . LEU A 1 90 ? -19.719 9.327 3.001 1.00 92.94 90 LEU A C 1
ATOM 701 O O . LEU A 1 90 ? -20.640 8.619 3.372 1.00 92.94 90 LEU A O 1
ATOM 705 N N . GLU A 1 91 ? -19.832 10.647 2.812 1.00 85.81 91 GLU A N 1
ATOM 706 C CA . GLU A 1 91 ? -21.038 11.419 3.162 1.00 85.81 91 GLU A CA 1
ATOM 707 C C . GLU A 1 91 ? -21.422 11.280 4.655 1.00 85.81 91 GLU A C 1
ATOM 709 O O . GLU A 1 91 ? -22.5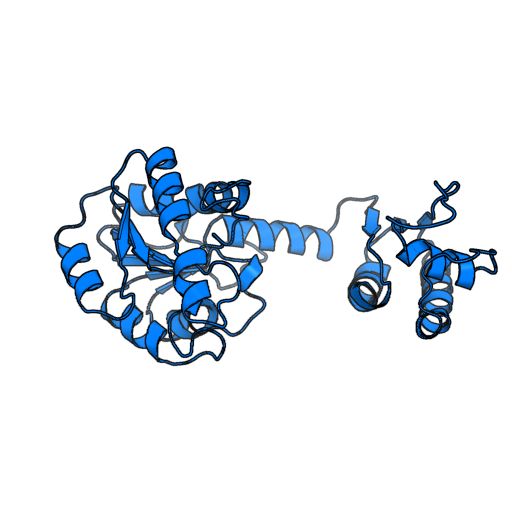65 11.486 5.057 1.00 85.81 91 GLU A O 1
ATOM 714 N N . ASN A 1 92 ? -20.438 10.954 5.499 1.00 86.25 92 ASN A N 1
ATOM 715 C CA . ASN A 1 92 ? -20.562 10.730 6.938 1.00 86.25 92 ASN A CA 1
ATOM 716 C C . ASN A 1 92 ? -19.497 11.521 7.717 1.00 86.25 92 ASN A C 1
ATOM 718 O O . ASN A 1 92 ? -18.551 12.059 7.132 1.00 86.25 92 ASN A O 1
ATOM 722 N N . ASN A 1 93 ? -19.615 11.571 9.051 1.00 93.00 93 ASN A N 1
ATOM 723 C CA . ASN A 1 93 ? -18.623 12.267 9.863 1.00 93.00 93 ASN A CA 1
ATOM 724 C C . ASN A 1 93 ? -17.308 11.483 9.911 1.00 93.00 93 ASN A C 1
ATOM 726 O O . ASN A 1 93 ? -17.273 10.282 10.186 1.00 93.00 93 ASN A O 1
ATOM 730 N N . VAL A 1 94 ? -16.213 12.210 9.690 1.00 96.25 94 VAL A N 1
ATOM 731 C CA . VAL A 1 94 ? -14.843 11.720 9.860 1.00 96.25 94 VAL A CA 1
ATOM 732 C C . VAL A 1 94 ? -14.186 12.550 10.947 1.00 96.25 94 VAL A C 1
ATOM 734 O O . VAL A 1 94 ? -13.877 13.731 10.738 1.00 96.25 94 VAL A O 1
ATOM 737 N N . TYR A 1 95 ? -13.997 11.927 12.105 1.00 95.38 95 TYR A N 1
ATOM 738 C CA . TYR A 1 95 ? -13.371 12.537 13.270 1.00 95.38 95 TYR A CA 1
ATOM 739 C C . TYR A 1 95 ? -11.864 12.306 13.207 1.00 95.38 95 TYR A C 1
ATOM 741 O O . TYR A 1 95 ? -11.411 11.179 13.396 1.00 95.38 95 TYR A O 1
ATOM 749 N N . LEU A 1 96 ? -11.093 13.357 12.922 1.00 95.44 96 LEU A N 1
ATOM 750 C CA . LEU A 1 96 ? -9.638 13.303 13.037 1.00 95.44 96 LEU A CA 1
ATOM 751 C C . LEU A 1 96 ? -9.247 13.451 14.512 1.00 95.44 96 LEU A C 1
ATOM 753 O O . LEU A 1 96 ? -9.694 14.386 15.175 1.00 95.44 96 LEU A O 1
ATOM 757 N N . VAL A 1 97 ? -8.424 12.535 15.021 1.00 92.00 97 VAL A N 1
ATOM 758 C CA . VAL A 1 97 ? -7.922 12.570 16.402 1.00 92.00 97 VAL A CA 1
ATOM 759 C C . VAL A 1 97 ? -6.442 12.924 16.401 1.00 92.00 97 VAL A C 1
ATOM 761 O O . VAL A 1 97 ? -5.622 12.131 15.939 1.00 92.00 97 VAL A O 1
ATOM 764 N N . GLU A 1 98 ? -6.114 14.092 16.958 1.00 83.44 98 GLU A N 1
ATOM 765 C CA . GLU A 1 98 ? -4.743 14.619 17.020 1.00 83.44 98 GLU A CA 1
ATOM 766 C C . GLU A 1 98 ? -3.800 13.715 17.830 1.00 83.44 98 GLU A C 1
ATOM 768 O O . GLU A 1 98 ? -2.695 13.408 17.382 1.00 83.44 98 GLU A O 1
ATOM 773 N N . ASP A 1 99 ? -4.243 13.236 18.998 1.00 80.75 99 ASP A N 1
ATOM 774 C CA . ASP A 1 99 ? -3.469 12.312 19.832 1.00 80.75 99 ASP A CA 1
ATOM 775 C C . ASP A 1 99 ? -3.990 10.877 19.707 1.00 80.75 99 ASP A C 1
ATOM 777 O O . ASP A 1 99 ? -4.916 10.445 20.403 1.00 80.75 99 ASP A O 1
ATOM 781 N N . SER A 1 100 ? -3.331 10.128 18.824 1.00 73.56 100 SER A N 1
ATOM 782 C CA . SER A 1 100 ? -3.634 8.729 18.508 1.00 73.56 100 SER A CA 1
ATOM 783 C C . SER A 1 100 ? -3.426 7.752 19.673 1.00 73.56 100 SER A C 1
ATOM 785 O O . SER A 1 100 ? -3.902 6.620 19.593 1.00 73.56 100 SER A O 1
ATOM 787 N N . LEU A 1 101 ? -2.711 8.155 20.731 1.00 75.25 101 LEU A N 1
ATOM 788 C CA . LEU A 1 101 ? -2.461 7.335 21.922 1.00 75.25 101 LEU A CA 1
ATOM 789 C C . LEU A 1 101 ? -3.371 7.706 23.102 1.00 75.25 101 LEU A C 1
ATOM 791 O O . LEU A 1 101 ? -3.385 6.999 24.110 1.00 75.25 101 LEU A O 1
ATOM 795 N N . SER A 1 102 ? -4.115 8.807 22.999 1.00 69.44 102 SER A N 1
ATOM 796 C CA . SER A 1 102 ? -4.925 9.319 24.105 1.00 69.44 102 SER A CA 1
ATOM 797 C C . SER A 1 102 ? -6.216 8.535 24.345 1.00 69.44 102 SER A C 1
ATOM 799 O O . SER A 1 102 ? -6.783 7.886 23.459 1.00 69.44 102 SER A O 1
ATOM 801 N N . GLU A 1 103 ? -6.761 8.703 25.552 1.00 74.62 103 GLU A N 1
ATOM 802 C CA . GLU A 1 103 ? -8.099 8.224 25.915 1.00 74.62 103 GLU A CA 1
ATOM 803 C C . GLU A 1 103 ? -9.217 8.863 25.074 1.00 74.62 103 GLU A C 1
ATOM 805 O O . GLU A 1 103 ? -10.328 8.332 25.032 1.00 74.62 103 GLU A O 1
ATOM 810 N N . THR A 1 104 ? -8.934 9.956 24.353 1.00 76.06 104 THR A N 1
ATOM 811 C CA . THR A 1 104 ? -9.894 10.640 23.475 1.00 76.06 104 THR A CA 1
ATOM 812 C C . THR A 1 104 ? -10.496 9.689 22.447 1.00 76.06 104 THR A C 1
ATOM 814 O O . THR A 1 104 ? -11.708 9.710 22.234 1.00 76.06 104 THR A O 1
ATOM 817 N N . THR A 1 105 ? -9.686 8.796 21.865 1.00 80.00 105 THR A N 1
ATOM 818 C CA . THR A 1 105 ? -10.181 7.788 20.913 1.00 80.00 105 THR A CA 1
ATOM 819 C C . THR A 1 105 ? -11.237 6.891 21.566 1.00 80.00 105 THR A C 1
ATOM 821 O O . THR A 1 105 ? -12.298 6.663 20.985 1.00 80.00 105 THR A O 1
ATOM 824 N N . ARG A 1 106 ? -11.007 6.449 22.812 1.00 79.75 106 ARG A N 1
ATOM 825 C CA . ARG A 1 106 ? -11.975 5.641 23.578 1.00 79.75 106 ARG A CA 1
ATOM 826 C C . ARG A 1 106 ? -13.253 6.422 23.881 1.00 79.75 106 ARG A C 1
ATOM 828 O O . ARG A 1 106 ? -14.348 5.883 23.730 1.00 79.75 106 ARG A O 1
ATOM 835 N N . GLY A 1 107 ? -13.118 7.693 24.260 1.00 82.12 107 GLY A N 1
ATOM 836 C CA . GLY A 1 107 ? -14.255 8.585 24.496 1.00 82.12 107 GLY A CA 1
ATOM 837 C C . GLY A 1 107 ? -15.157 8.703 23.264 1.00 82.12 107 GLY A C 1
ATOM 838 O O . GLY A 1 107 ? -16.368 8.498 23.361 1.00 82.12 107 GLY A O 1
ATOM 839 N N . LEU A 1 108 ? -14.562 8.933 22.090 1.00 86.25 108 LEU A N 1
ATOM 840 C CA . LEU A 1 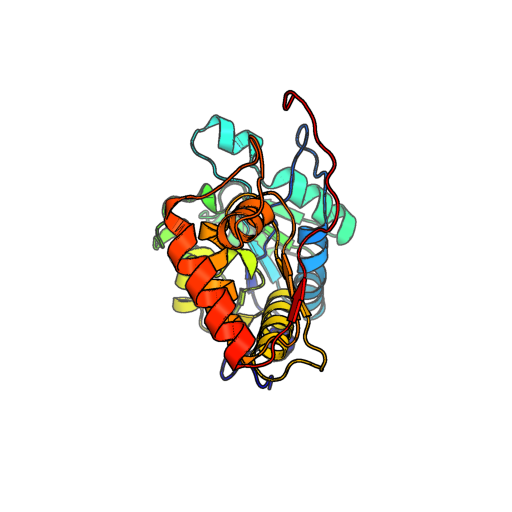108 ? -15.290 9.054 20.824 1.00 86.25 108 LEU A CA 1
ATOM 841 C C . LEU A 1 108 ? -15.976 7.748 20.402 1.00 86.25 108 LEU A C 1
ATOM 843 O O . LEU A 1 108 ? -17.097 7.793 19.899 1.00 86.25 108 LEU A O 1
ATOM 847 N N . LEU A 1 109 ? -15.369 6.584 20.663 1.00 88.19 109 LEU A N 1
ATOM 848 C CA . LEU A 1 109 ? -15.960 5.277 20.333 1.00 88.19 109 LEU A CA 1
ATOM 849 C C . LEU A 1 109 ? -17.311 5.027 21.020 1.00 88.19 109 LEU A C 1
ATOM 851 O O . LEU A 1 109 ? -18.154 4.303 20.482 1.00 88.19 109 LEU A O 1
ATOM 855 N N . SER A 1 110 ? -17.539 5.602 22.203 1.00 85.25 110 SER A N 1
ATOM 856 C CA . SER A 1 110 ? -18.816 5.458 22.915 1.00 85.25 110 SER A CA 1
ATOM 857 C C . SER A 1 110 ? -19.970 6.186 22.214 1.00 85.25 110 SER A C 1
ATOM 859 O O . SER A 1 110 ? -21.083 5.664 22.180 1.00 85.25 110 SER A O 1
ATOM 861 N N . GLY A 1 111 ? -19.689 7.340 21.600 1.00 86.88 111 GLY A N 1
ATOM 862 C CA . GLY A 1 111 ? -20.664 8.183 20.904 1.00 86.88 111 GLY A CA 1
ATOM 863 C C . GLY A 1 111 ? -20.666 8.045 19.379 1.00 86.88 111 GLY A C 1
ATOM 864 O O . GLY A 1 111 ? -21.458 8.720 18.721 1.00 86.88 111 GLY A O 1
ATOM 865 N N . LEU A 1 112 ? -19.791 7.205 18.814 1.00 91.12 112 LEU A N 1
ATOM 866 C CA . LEU A 1 112 ? -19.654 7.030 17.369 1.00 91.12 112 LEU A CA 1
ATOM 867 C C . LEU A 1 112 ? -20.949 6.456 16.777 1.00 91.12 112 LEU A C 1
ATOM 869 O O . LEU A 1 112 ? -21.367 5.350 17.135 1.00 91.12 112 LEU A O 1
ATOM 873 N N . LYS A 1 113 ? -21.596 7.209 15.880 1.00 90.12 113 LYS A N 1
ATOM 874 C CA . LYS A 1 113 ? -22.838 6.767 15.238 1.00 90.12 113 LYS A CA 1
ATOM 875 C C . LYS A 1 113 ? -22.529 5.782 14.118 1.00 90.12 113 LYS A C 1
ATOM 877 O O . LYS A 1 113 ? -21.425 5.739 13.578 1.00 90.12 113 LYS A O 1
ATOM 882 N N . LYS A 1 114 ? -23.538 4.998 13.732 1.00 87.56 114 LYS A N 1
ATOM 883 C CA . LYS A 1 114 ? -23.431 4.101 12.578 1.00 87.56 114 LYS A CA 1
ATOM 884 C C . LYS A 1 114 ? -23.051 4.907 11.335 1.00 87.56 114 LYS A C 1
ATOM 886 O O . LYS A 1 114 ? -23.739 5.861 10.984 1.00 87.56 114 LYS A O 1
ATOM 891 N N . GLY A 1 115 ? -21.982 4.480 10.673 1.00 86.75 115 GLY A N 1
ATOM 892 C CA . GLY A 1 115 ? -21.461 5.149 9.488 1.00 86.75 115 GLY A CA 1
ATOM 893 C C . GLY A 1 115 ? -20.514 6.312 9.780 1.00 86.75 115 GLY A C 1
ATOM 894 O O . GLY A 1 115 ? -19.952 6.840 8.838 1.00 86.75 115 GLY A O 1
ATOM 895 N N . ASP A 1 116 ? -20.266 6.702 11.027 1.00 94.06 116 ASP A N 1
ATOM 896 C CA . ASP A 1 116 ? -19.154 7.611 11.316 1.00 94.06 116 ASP A CA 1
ATOM 897 C C . ASP A 1 116 ? -17.831 6.831 11.391 1.00 94.06 116 ASP A C 1
ATOM 899 O O . ASP A 1 116 ? -17.818 5.623 11.655 1.00 94.06 116 ASP A O 1
ATOM 903 N N . LEU A 1 117 ? -16.702 7.515 11.182 1.00 95.50 117 LEU A N 1
ATOM 904 C CA . LEU A 1 117 ? -15.378 6.927 11.397 1.00 95.50 117 LEU A CA 1
ATOM 905 C C . LEU A 1 117 ? -14.457 7.838 12.203 1.00 95.50 117 LEU A C 1
ATOM 907 O O . LEU A 1 117 ? -14.557 9.066 12.161 1.00 95.50 117 LEU A O 1
ATOM 911 N N . ILE A 1 118 ? -13.506 7.211 12.884 1.00 97.00 118 ILE A N 1
ATOM 912 C CA . ILE A 1 118 ? -12.382 7.893 13.516 1.00 97.00 118 ILE A CA 1
ATOM 913 C C . ILE A 1 118 ? -11.158 7.704 12.625 1.00 97.00 118 ILE A C 1
ATOM 915 O O . ILE A 1 118 ? -10.773 6.574 12.334 1.00 97.00 118 ILE A O 1
ATOM 919 N N . LEU A 1 119 ? -10.536 8.796 12.194 1.00 97.50 119 LEU A N 1
ATOM 920 C CA . LEU A 1 119 ? -9.230 8.784 11.549 1.00 97.50 119 LEU A CA 1
ATOM 921 C C . LEU A 1 119 ? -8.186 9.183 12.588 1.00 97.50 119 LEU A C 1
ATOM 923 O O . LEU A 1 119 ? -8.276 10.251 13.189 1.00 97.50 119 LEU A O 1
ATOM 927 N N . LEU A 1 120 ? -7.190 8.333 12.804 1.00 97.00 120 LEU A N 1
ATOM 928 C CA . LEU A 1 120 ? -6.036 8.706 13.610 1.00 97.00 120 LEU A CA 1
ATOM 929 C C . LEU A 1 120 ? -5.137 9.655 12.820 1.00 97.00 120 LEU A C 1
ATOM 931 O O . LEU A 1 120 ? -4.982 9.511 11.602 1.00 97.00 120 LEU A O 1
ATOM 935 N N . GLU A 1 121 ? -4.516 10.596 13.525 1.00 96.50 121 GLU A N 1
ATOM 936 C CA . GLU A 1 121 ? -3.435 11.394 12.963 1.00 96.50 121 GLU A CA 1
ATOM 937 C C . GLU A 1 121 ? -2.271 10.495 12.491 1.00 96.50 121 GLU A C 1
ATOM 939 O O . GLU A 1 121 ? -2.194 9.297 12.784 1.00 96.50 121 GLU A O 1
ATOM 944 N N . ASN A 1 122 ? -1.384 11.055 11.673 1.00 97.12 122 ASN A N 1
ATOM 945 C CA . ASN A 1 122 ? -0.322 10.350 10.978 1.00 97.12 122 ASN A CA 1
ATOM 946 C C . ASN A 1 122 ? 0.459 9.437 11.928 1.00 97.12 122 ASN A C 1
ATOM 948 O O . ASN A 1 122 ? 1.211 9.896 12.787 1.00 97.12 122 ASN A O 1
ATOM 952 N N . LEU A 1 123 ? 0.354 8.122 11.713 1.00 96.56 123 LEU A N 1
ATOM 953 C CA . LEU A 1 123 ? 0.935 7.122 12.611 1.00 96.56 123 LEU A CA 1
ATOM 954 C C . LEU A 1 123 ? 2.456 7.269 12.763 1.00 96.56 123 LEU A C 1
ATOM 956 O O . LEU A 1 123 ? 3.019 6.820 13.753 1.00 96.56 123 LEU A O 1
ATOM 960 N N . ARG A 1 124 ? 3.146 7.916 11.811 1.00 95.88 124 ARG A N 1
ATOM 961 C CA . ARG A 1 124 ? 4.588 8.197 11.921 1.00 95.88 124 ARG A CA 1
ATOM 962 C C . ARG A 1 124 ? 4.931 9.331 12.891 1.00 95.88 124 ARG A C 1
ATOM 964 O O . ARG A 1 124 ? 6.116 9.525 13.147 1.00 95.88 124 ARG A O 1
ATOM 971 N N . PHE A 1 125 ? 3.950 10.058 13.422 1.00 94.75 125 PHE A N 1
ATOM 972 C CA . PHE A 1 125 ? 4.154 10.989 14.536 1.00 94.75 125 PHE A CA 1
ATOM 973 C C . PHE A 1 125 ? 4.310 10.253 15.864 1.00 94.75 125 PHE A C 1
ATOM 975 O O . PHE A 1 125 ? 4.936 10.783 16.778 1.00 94.75 125 PHE A O 1
ATOM 982 N N . ILE A 1 126 ? 3.792 9.025 15.952 1.00 92.38 126 ILE A N 1
ATOM 983 C CA . ILE A 1 126 ? 3.897 8.193 17.142 1.00 92.38 126 ILE A CA 1
ATOM 984 C C . ILE A 1 126 ? 5.336 7.671 17.256 1.00 92.38 126 ILE A C 1
ATOM 986 O O . ILE A 1 126 ? 5.820 6.983 16.341 1.00 92.38 126 ILE A O 1
ATOM 990 N N . PRO A 1 127 ? 6.038 7.959 18.368 1.00 89.38 127 PRO A N 1
ATOM 991 C CA . PRO A 1 127 ? 7.330 7.351 18.643 1.00 89.38 127 PRO A CA 1
ATOM 992 C C . PRO A 1 127 ? 7.221 5.827 18.569 1.00 89.38 127 PRO A C 1
ATOM 994 O O . PRO A 1 127 ? 6.274 5.238 19.072 1.00 89.38 127 PRO A O 1
ATOM 997 N N . GLY A 1 128 ? 8.175 5.186 17.897 1.00 92.88 128 GLY A N 1
ATOM 998 C CA . GLY A 1 128 ? 8.204 3.728 17.791 1.00 92.88 128 GLY A CA 1
ATOM 999 C C . GLY A 1 128 ? 7.532 3.139 16.549 1.00 92.88 128 GLY A C 1
ATOM 1000 O O . GLY A 1 128 ? 7.944 2.051 16.157 1.00 92.88 128 GLY A O 1
ATOM 1001 N N . GLU A 1 129 ? 6.642 3.844 15.832 1.00 96.19 129 GLU A N 1
ATOM 1002 C CA . GLU A 1 129 ? 5.930 3.281 14.658 1.00 96.19 129 GLU A CA 1
ATOM 1003 C C . GLU A 1 129 ? 6.882 2.641 13.632 1.00 96.19 129 GLU A C 1
ATOM 1005 O O . GLU A 1 129 ? 6.696 1.504 13.203 1.00 96.19 129 GLU A O 1
ATOM 1010 N N . THR A 1 130 ? 7.958 3.341 13.261 1.00 95.69 130 THR A N 1
ATOM 1011 C CA . THR A 1 130 ? 8.937 2.843 12.272 1.00 95.69 130 THR A CA 1
ATOM 1012 C C . THR A 1 130 ? 9.940 1.833 12.835 1.00 95.69 130 THR A C 1
ATOM 1014 O O . THR A 1 130 ? 10.697 1.236 12.070 1.00 95.69 130 THR A O 1
ATOM 1017 N N . LYS A 1 131 ? 9.956 1.643 14.158 1.00 96.44 131 LYS A N 1
ATOM 1018 C CA . LYS A 1 131 ? 10.866 0.753 14.894 1.00 96.44 131 LYS A CA 1
ATOM 1019 C C . LYS A 1 131 ? 10.143 -0.439 15.530 1.00 96.44 131 LYS A C 1
ATOM 1021 O O . LYS A 1 131 ? 10.767 -1.171 16.290 1.00 96.44 131 LYS A O 1
ATOM 1026 N N . ASN A 1 132 ? 8.857 -0.632 15.225 1.00 96.06 132 ASN A N 1
ATOM 1027 C CA . ASN A 1 132 ? 8.007 -1.634 15.866 1.00 96.06 132 ASN A CA 1
ATOM 1028 C C . ASN A 1 132 ? 7.940 -1.483 17.401 1.00 96.06 132 ASN A C 1
ATOM 1030 O O . ASN A 1 132 ? 7.999 -2.469 18.135 1.00 96.06 132 ASN A O 1
ATOM 1034 N N . GLY A 1 133 ? 7.867 -0.239 17.878 1.00 96.31 133 GLY A N 1
ATOM 1035 C CA . GLY A 1 133 ? 7.661 0.080 19.288 1.00 96.31 133 GLY A CA 1
ATOM 1036 C C . GLY A 1 133 ? 6.263 -0.323 19.793 1.00 96.31 133 GLY A C 1
ATOM 1037 O O . GLY A 1 133 ? 5.332 -0.448 18.984 1.00 96.31 133 GLY A O 1
ATOM 1038 N N . PRO A 1 134 ? 6.112 -0.569 21.107 1.00 95.31 134 PRO A N 1
ATOM 1039 C CA . PRO A 1 134 ? 4.885 -1.085 21.714 1.00 95.31 134 PRO A CA 1
ATOM 1040 C C . PRO A 1 134 ? 3.791 -0.028 21.932 1.00 95.31 134 PRO A C 1
ATOM 1042 O O . PRO A 1 134 ? 2.670 -0.393 22.270 1.00 95.31 134 PRO A O 1
ATOM 1045 N N . GLU A 1 135 ? 4.080 1.258 21.731 1.00 93.62 135 GLU A N 1
ATOM 1046 C CA . GLU A 1 135 ? 3.204 2.381 22.080 1.00 93.62 135 GLU A CA 1
ATOM 1047 C C . GLU A 1 135 ? 1.842 2.290 21.380 1.00 93.62 135 GLU A C 1
ATOM 1049 O O . GLU A 1 135 ? 0.802 2.224 22.033 1.00 93.62 135 GLU A O 1
ATOM 1054 N N . LEU A 1 136 ? 1.849 2.218 20.045 1.00 94.44 136 LEU A N 1
ATOM 1055 C CA . LEU A 1 136 ? 0.626 2.093 19.253 1.00 94.44 136 LEU A CA 1
ATOM 1056 C C . LEU A 1 136 ? -0.080 0.732 19.458 1.00 94.44 136 LEU A C 1
ATOM 1058 O O . LEU A 1 136 ? -1.292 0.740 19.657 1.00 94.44 136 LEU A O 1
ATOM 1062 N N . PRO A 1 137 ? 0.610 -0.429 19.439 1.00 95.25 137 PRO A N 1
ATOM 1063 C CA . PRO A 1 137 ? -0.014 -1.723 19.703 1.00 95.25 137 PRO A CA 1
ATOM 1064 C C . PRO A 1 137 ? -0.731 -1.796 21.047 1.00 95.25 137 PRO A C 1
ATOM 1066 O O . PRO A 1 137 ? -1.850 -2.294 21.081 1.00 95.25 137 PRO A O 1
ATOM 1069 N N . ASN A 1 138 ? -0.126 -1.275 22.119 1.00 93.12 138 ASN A N 1
ATOM 1070 C CA . ASN A 1 138 ? -0.754 -1.247 23.438 1.00 93.12 138 ASN A CA 1
ATOM 1071 C C . ASN A 1 138 ? -2.011 -0.370 23.423 1.00 93.12 138 ASN A C 1
ATOM 1073 O O . ASN A 1 138 ? -3.077 -0.834 23.808 1.00 93.12 138 ASN A O 1
ATOM 1077 N N . ALA A 1 139 ? -1.913 0.852 22.890 1.00 91.88 139 ALA A N 1
ATOM 1078 C CA . ALA A 1 139 ? -3.053 1.763 22.830 1.00 91.88 139 ALA A CA 1
ATOM 1079 C C . ALA A 1 139 ? -4.219 1.203 21.997 1.00 91.88 139 ALA A C 1
ATOM 1081 O O . ALA A 1 139 ? -5.373 1.328 22.394 1.00 91.88 139 ALA A O 1
ATOM 1082 N N . VAL A 1 140 ? -3.935 0.573 20.850 1.00 92.81 140 VAL A N 1
ATOM 1083 C CA . VAL A 1 140 ? -4.967 -0.014 19.978 1.00 92.81 140 VAL A CA 1
ATOM 1084 C C . VAL A 1 140 ? -5.585 -1.266 20.600 1.00 92.81 140 VAL A C 1
ATOM 1086 O O . VAL A 1 140 ? -6.792 -1.463 20.488 1.00 92.81 140 VAL A O 1
ATOM 1089 N N . ALA A 1 141 ? -4.790 -2.102 21.272 1.00 92.12 141 ALA A N 1
ATOM 1090 C CA . ALA A 1 141 ? -5.278 -3.327 21.907 1.00 92.12 141 ALA A CA 1
ATOM 1091 C C . ALA A 1 141 ? -6.282 -3.070 23.038 1.00 92.12 141 ALA A C 1
ATOM 1093 O O . ALA A 1 141 ? -7.125 -3.924 23.304 1.00 92.12 141 ALA A O 1
ATOM 1094 N N . ASP A 1 142 ? -6.222 -1.893 23.663 1.00 91.06 142 ASP A N 1
ATOM 1095 C CA . ASP A 1 142 ? -7.153 -1.499 24.721 1.00 91.06 142 ASP A CA 1
ATOM 1096 C C . ASP A 1 142 ? -8.588 -1.280 24.216 1.00 91.06 142 ASP A C 1
ATOM 1098 O O . ASP A 1 142 ? -9.524 -1.318 25.016 1.00 91.06 142 ASP A O 1
ATOM 1102 N N . TYR A 1 143 ? -8.782 -1.010 22.919 1.00 92.06 143 TYR A N 1
ATOM 1103 C CA . TYR A 1 143 ? -10.102 -0.666 22.379 1.00 92.06 143 TYR A CA 1
ATOM 1104 C C . TYR A 1 143 ? -10.520 -1.422 21.120 1.00 92.06 143 TYR A C 1
ATOM 1106 O O . TYR A 1 143 ? -11.707 -1.406 20.810 1.00 92.06 143 TYR A O 1
ATOM 1114 N N . ALA A 1 144 ? -9.600 -2.025 20.363 1.00 95.06 144 ALA A N 1
ATOM 1115 C CA . ALA A 1 144 ? -9.920 -2.702 19.110 1.00 95.06 144 ALA A CA 1
ATOM 1116 C C . ALA A 1 144 ? -10.171 -4.200 19.323 1.00 95.06 144 ALA A C 1
ATOM 1118 O O . ALA A 1 144 ? -9.321 -4.926 19.839 1.00 95.06 144 ALA A O 1
ATOM 1119 N N . ASP A 1 145 ? -11.309 -4.684 18.833 1.00 96.38 145 ASP A N 1
ATOM 1120 C CA . ASP A 1 145 ? -11.659 -6.107 18.841 1.00 96.38 145 ASP A CA 1
ATOM 1121 C C . ASP A 1 145 ? -11.087 -6.848 17.623 1.00 96.38 145 ASP A C 1
ATOM 1123 O O . ASP A 1 145 ? -10.774 -8.044 17.688 1.00 96.38 145 ASP A O 1
ATOM 1127 N N . VAL A 1 146 ? -10.981 -6.135 16.494 1.00 98.19 146 VAL A N 1
ATOM 1128 C CA . VAL A 1 146 ? -10.543 -6.664 15.199 1.00 98.19 146 VAL A CA 1
ATOM 1129 C C . VAL A 1 146 ? -9.509 -5.733 14.573 1.00 98.19 146 VAL A C 1
ATOM 1131 O O . VAL A 1 146 ? -9.712 -4.522 14.484 1.00 98.19 146 VAL A O 1
ATOM 1134 N N . TYR A 1 147 ? -8.415 -6.315 14.092 1.00 98.50 147 TYR A N 1
ATOM 1135 C CA . TYR A 1 147 ? -7.418 -5.645 13.267 1.00 98.50 147 TYR A CA 1
ATOM 1136 C C . TYR A 1 147 ? -7.569 -6.064 11.802 1.00 98.50 147 TYR A C 1
ATOM 1138 O O . TYR A 1 147 ? -7.596 -7.253 11.483 1.00 98.50 147 TYR A O 1
ATOM 1146 N N . VAL A 1 148 ? -7.606 -5.085 10.903 1.00 98.69 148 VAL A N 1
ATOM 1147 C CA . VAL A 1 148 ? -7.648 -5.291 9.454 1.00 98.69 148 VAL A CA 1
ATOM 1148 C C . VAL A 1 148 ? -6.424 -4.635 8.823 1.00 98.69 148 VAL A C 1
ATOM 1150 O O . VAL A 1 148 ? -6.262 -3.416 8.899 1.00 98.69 148 VAL A O 1
ATOM 1153 N N . ASN A 1 149 ? -5.575 -5.414 8.150 1.00 98.50 149 ASN A N 1
ATOM 1154 C CA . ASN A 1 149 ? -4.514 -4.852 7.312 1.00 98.50 149 ASN A CA 1
ATOM 1155 C C . ASN A 1 149 ? -5.004 -4.673 5.873 1.00 98.50 149 ASN A C 1
ATOM 1157 O O . ASN A 1 149 ? -5.225 -5.656 5.166 1.00 98.50 149 ASN A O 1
ATOM 1161 N N . ASP A 1 150 ? -5.119 -3.424 5.431 1.00 98.50 150 ASP A N 1
ATOM 1162 C CA . ASP A 1 150 ? -5.451 -3.055 4.053 1.00 98.50 150 ASP A CA 1
ATOM 1163 C C . ASP A 1 150 ? -4.357 -2.186 3.402 1.00 98.50 150 ASP A C 1
ATOM 1165 O O . ASP A 1 150 ? -4.588 -1.458 2.441 1.00 98.50 150 ASP A O 1
ATOM 1169 N N . ALA A 1 151 ? -3.129 -2.246 3.932 1.00 97.69 151 ALA A N 1
ATOM 1170 C CA . ALA A 1 151 ? -1.994 -1.428 3.512 1.00 97.69 151 ALA A CA 1
ATOM 1171 C C . ALA A 1 151 ? -0.866 -2.281 2.907 1.00 97.69 151 ALA A C 1
ATOM 1173 O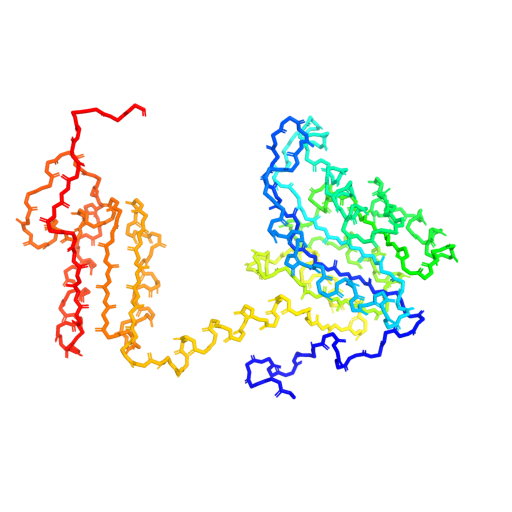 O . ALA A 1 151 ? 0.238 -2.374 3.463 1.00 97.69 151 ALA A O 1
ATOM 1174 N N . PHE A 1 152 ? -1.105 -2.865 1.727 1.00 95.44 152 PHE A N 1
ATOM 1175 C CA . PHE A 1 152 ? -0.116 -3.698 1.027 1.00 95.44 152 PHE A CA 1
ATOM 1176 C C . PHE A 1 152 ? 1.229 -2.973 0.835 1.00 95.44 152 PHE A C 1
ATOM 1178 O O . PHE A 1 152 ? 2.284 -3.485 1.217 1.00 95.44 152 PHE A O 1
ATOM 1185 N N . GLY A 1 153 ? 1.200 -1.719 0.367 1.00 92.44 153 GLY A N 1
ATOM 1186 C CA . GLY A 1 153 ? 2.403 -0.913 0.131 1.00 92.44 153 GLY A CA 1
ATOM 1187 C C . GLY A 1 153 ? 3.265 -0.662 1.377 1.00 92.44 153 GLY A C 1
ATOM 1188 O O . GLY A 1 153 ? 4.472 -0.446 1.259 1.00 92.44 153 GLY A O 1
ATOM 1189 N N . ALA A 1 154 ? 2.686 -0.733 2.580 1.00 94.81 154 ALA A N 1
ATOM 1190 C CA . ALA A 1 154 ? 3.410 -0.598 3.846 1.00 94.81 154 ALA A CA 1
ATOM 1191 C C . ALA A 1 154 ? 3.848 -1.948 4.443 1.00 94.81 154 ALA A C 1
ATOM 1193 O O . ALA A 1 154 ? 4.747 -1.972 5.283 1.00 94.81 154 ALA A O 1
ATOM 1194 N N . SER A 1 155 ? 3.264 -3.060 3.988 1.00 95.62 155 SER A N 1
ATOM 1195 C CA . SER A 1 155 ? 3.416 -4.385 4.602 1.00 95.62 155 SER A CA 1
ATOM 1196 C C . SER A 1 155 ? 4.800 -5.023 4.423 1.00 95.62 155 SER A C 1
ATOM 1198 O O . SER A 1 155 ? 5.125 -5.983 5.111 1.00 95.62 155 SER A O 1
ATOM 1200 N N . HIS A 1 156 ? 5.663 -4.459 3.570 1.00 92.00 156 HIS A N 1
ATOM 1201 C CA . HIS A 1 156 ? 7.069 -4.873 3.445 1.00 92.00 156 HIS A CA 1
ATOM 1202 C C . HIS A 1 156 ? 7.958 -4.415 4.618 1.00 92.00 156 HIS A C 1
ATOM 1204 O O . HIS A 1 156 ? 9.153 -4.709 4.631 1.00 92.00 156 HIS A O 1
ATOM 1210 N N . ARG A 1 157 ? 7.419 -3.649 5.578 1.00 92.50 157 ARG A N 1
ATOM 1211 C CA . ARG A 1 157 ? 8.158 -3.133 6.738 1.00 92.50 157 ARG A CA 1
ATOM 1212 C C . ARG A 1 157 ? 7.573 -3.661 8.037 1.00 92.50 157 ARG A C 1
ATOM 1214 O O . ARG A 1 157 ? 6.362 -3.647 8.234 1.00 92.50 157 ARG A O 1
ATOM 1221 N N . ALA A 1 158 ? 8.454 -4.023 8.964 1.00 95.88 158 ALA A N 1
ATOM 1222 C CA . ALA A 1 158 ? 8.091 -4.377 10.330 1.00 95.88 158 ALA A CA 1
ATOM 1223 C C . ALA A 1 158 ? 7.819 -3.108 11.158 1.00 95.88 158 ALA A C 1
ATOM 1225 O O . ALA A 1 158 ? 8.629 -2.718 11.987 1.00 95.88 158 ALA A O 1
ATOM 1226 N N . HIS A 1 159 ? 6.719 -2.416 10.871 1.00 97.88 159 HIS A N 1
ATOM 1227 C CA . HIS A 1 159 ? 6.259 -1.259 11.644 1.00 97.88 159 HIS A CA 1
ATOM 1228 C C . HIS A 1 159 ? 5.238 -1.666 12.709 1.00 97.88 159 HIS A C 1
ATOM 1230 O O . HIS A 1 159 ? 4.527 -2.656 12.524 1.00 97.88 159 HIS A O 1
ATOM 1236 N N . SER A 1 160 ? 5.092 -0.862 13.764 1.00 97.19 160 SER A N 1
ATOM 1237 C CA . SER A 1 160 ? 4.158 -1.133 14.866 1.00 97.19 160 SER A CA 1
ATOM 1238 C C . SER A 1 160 ? 2.729 -1.343 14.373 1.00 97.19 160 SER A C 1
ATOM 1240 O O . SER A 1 160 ? 2.081 -2.321 14.743 1.00 97.19 160 SER A O 1
ATOM 1242 N N . SER A 1 161 ? 2.262 -0.485 13.466 1.00 97.50 161 SER A N 1
ATOM 1243 C CA . SER A 1 161 ? 0.923 -0.568 12.884 1.00 97.50 161 SER A CA 1
ATOM 1244 C C . SER A 1 161 ? 0.682 -1.758 11.949 1.00 97.50 161 SER A C 1
ATOM 1246 O O . SER A 1 161 ? -0.468 -2.044 11.640 1.00 97.50 161 SER A O 1
ATOM 1248 N N . ILE A 1 162 ? 1.743 -2.427 11.482 1.00 97.69 162 ILE A N 1
ATOM 1249 C CA . ILE A 1 162 ? 1.675 -3.546 10.528 1.00 97.69 162 ILE A CA 1
ATOM 1250 C C . ILE A 1 162 ? 1.873 -4.890 11.229 1.00 97.69 162 ILE A C 1
ATOM 1252 O O . ILE A 1 162 ? 1.150 -5.837 10.934 1.00 97.69 162 ILE A O 1
ATOM 1256 N N . VAL A 1 163 ? 2.864 -4.990 12.124 1.00 96.81 163 VAL A N 1
ATOM 1257 C CA . VAL A 1 163 ? 3.249 -6.257 12.775 1.00 96.81 163 VAL A CA 1
ATOM 1258 C C . VAL A 1 163 ? 3.042 -6.259 14.286 1.00 96.81 163 VAL A C 1
ATOM 1260 O O . VAL A 1 163 ? 3.000 -7.335 14.878 1.00 96.81 163 VAL A O 1
ATOM 1263 N N . GLY A 1 164 ? 2.957 -5.087 14.918 1.00 97.00 164 GLY A N 1
ATOM 1264 C CA . GLY A 1 164 ? 2.791 -4.947 16.363 1.00 97.00 164 GLY A CA 1
ATOM 1265 C C . GLY A 1 164 ? 1.338 -5.134 16.791 1.00 97.00 164 GLY A C 1
ATOM 1266 O O . GLY A 1 164 ? 1.049 -6.038 17.567 1.00 97.00 164 GLY A O 1
ATOM 1267 N N . ILE A 1 165 ? 0.417 -4.337 16.236 1.00 96.19 165 ILE A N 1
ATOM 1268 C CA . ILE A 1 165 ? -1.026 -4.409 16.541 1.00 96.19 165 ILE A CA 1
ATOM 1269 C C . ILE A 1 165 ? -1.604 -5.831 16.387 1.00 96.19 165 ILE A C 1
ATOM 1271 O O . ILE A 1 165 ? -2.214 -6.309 17.345 1.00 96.19 165 ILE A O 1
ATOM 1275 N N . PRO A 1 166 ? -1.408 -6.560 15.263 1.00 96.00 166 PRO A N 1
ATOM 1276 C CA . PRO A 1 166 ? -2.014 -7.887 15.100 1.00 96.00 166 PRO A CA 1
ATOM 1277 C C . PRO A 1 166 ? -1.545 -8.935 16.119 1.00 96.00 166 PRO A C 1
ATOM 1279 O O . PRO A 1 166 ? -2.179 -9.976 16.245 1.00 96.00 166 PRO A O 1
ATOM 1282 N N . LYS A 1 167 ? -0.445 -8.693 16.848 1.00 95.81 167 LYS A N 1
ATOM 1283 C CA . LYS A 1 167 ? 0.007 -9.580 17.936 1.00 95.81 167 LYS A CA 1
ATOM 1284 C C . LYS A 1 167 ? -0.743 -9.350 19.246 1.00 95.81 167 LYS A C 1
ATOM 1286 O O . LYS A 1 167 ? -0.684 -10.205 20.123 1.00 95.81 167 LYS A O 1
ATOM 1291 N N . MET A 1 168 ? -1.400 -8.201 19.382 1.00 94.88 168 MET A N 1
ATOM 1292 C CA . MET A 1 168 ? -2.095 -7.786 20.598 1.00 94.88 168 MET A CA 1
ATOM 1293 C C . MET A 1 168 ? -3.616 -7.944 20.477 1.00 94.88 168 MET A C 1
ATOM 1295 O O . MET A 1 168 ? -4.296 -8.152 21.478 1.00 94.88 168 MET A O 1
ATOM 1299 N N . VAL A 1 169 ? -4.153 -7.872 19.256 1.00 93.44 169 VAL A N 1
ATOM 1300 C CA . VAL A 1 169 ? -5.592 -7.989 18.984 1.00 93.44 169 VAL A CA 1
ATOM 1301 C C . VAL A 1 169 ? -5.972 -9.448 18.719 1.00 93.44 169 VAL A C 1
ATOM 1303 O O . VAL A 1 169 ? -5.303 -10.151 17.964 1.00 93.44 169 VAL A O 1
ATOM 1306 N N . LYS A 1 170 ? -7.081 -9.905 19.317 1.00 88.50 170 LYS A N 1
ATOM 1307 C CA . LYS A 1 170 ? -7.531 -11.311 19.253 1.00 88.50 170 LYS A CA 1
ATOM 1308 C C . LYS A 1 170 ? -7.841 -11.788 17.836 1.00 88.50 170 LYS A C 1
ATOM 1310 O O . LYS A 1 170 ? -7.577 -12.942 17.510 1.00 88.50 170 LYS A O 1
ATOM 1315 N N . THR A 1 171 ? -8.431 -10.917 17.019 1.00 96.31 171 THR A N 1
ATOM 1316 C CA . THR A 1 171 ? -8.848 -11.241 15.652 1.00 96.31 171 THR A CA 1
ATOM 1317 C C . THR A 1 171 ? -8.112 -10.343 14.673 1.00 96.31 171 THR A C 1
ATOM 1319 O O . THR A 1 171 ? -8.192 -9.121 14.773 1.00 96.31 171 THR A O 1
ATOM 1322 N N . SER A 1 172 ? -7.410 -10.947 13.717 1.00 97.00 172 SER A N 1
ATOM 1323 C CA . SER A 1 172 ? -6.690 -10.232 12.664 1.00 97.00 172 SER A CA 1
ATOM 1324 C C . SER A 1 172 ? -7.056 -10.797 11.297 1.00 97.00 172 SER A C 1
ATOM 1326 O O . SER A 1 172 ? -7.058 -12.013 11.108 1.00 97.00 172 SER A O 1
ATOM 1328 N N . CYS A 1 173 ? -7.336 -9.918 10.342 1.00 97.56 173 CYS A N 1
ATOM 1329 C CA . CYS A 1 173 ? -7.648 -10.273 8.962 1.00 97.56 173 CYS A CA 1
ATOM 1330 C C . CYS A 1 173 ? -7.054 -9.253 7.979 1.00 97.56 173 CYS A C 1
ATOM 1332 O O . CYS A 1 173 ? -6.407 -8.273 8.369 1.00 97.56 173 CYS A O 1
ATOM 1334 N N . VAL A 1 174 ? -7.232 -9.501 6.684 1.00 97.81 174 VAL A N 1
ATOM 1335 C CA . VAL A 1 174 ? -6.842 -8.571 5.619 1.00 97.81 174 VAL A CA 1
ATOM 1336 C C . VAL A 1 174 ? -8.060 -7.928 4.971 1.00 97.81 174 VAL A C 1
ATOM 1338 O O . VAL A 1 174 ? -9.119 -8.546 4.851 1.00 97.81 174 VAL A O 1
ATOM 1341 N N . GLY A 1 175 ? -7.903 -6.678 4.542 1.00 98.31 175 GLY A N 1
ATOM 1342 C CA . GLY A 1 175 ? -8.920 -5.978 3.766 1.00 98.31 175 GLY A CA 1
ATOM 1343 C C . GLY A 1 175 ? -8.930 -6.396 2.294 1.00 98.31 175 GLY A C 1
ATOM 1344 O O . GLY A 1 175 ? -8.133 -7.227 1.838 1.00 98.31 175 GLY A O 1
ATOM 1345 N N . PHE A 1 176 ? -9.854 -5.818 1.528 1.00 98.12 176 PHE A N 1
ATOM 1346 C CA . PHE A 1 176 ? -10.051 -6.178 0.126 1.00 98.12 176 PHE A CA 1
ATOM 1347 C C . PHE A 1 176 ? -8.914 -5.716 -0.788 1.00 98.12 176 PHE A C 1
ATOM 1349 O O . PHE A 1 176 ? -8.603 -6.421 -1.752 1.00 98.12 176 PHE A O 1
ATOM 1356 N N . LEU A 1 177 ? -8.273 -4.575 -0.505 1.00 97.06 177 LEU A N 1
ATOM 1357 C CA . LEU A 1 177 ? -7.120 -4.112 -1.281 1.00 97.06 177 LEU A CA 1
ATOM 1358 C C . LEU A 1 177 ? -5.946 -5.068 -1.076 1.00 97.06 177 LEU A C 1
ATOM 1360 O O . LEU A 1 177 ? -5.368 -5.549 -2.047 1.00 97.06 177 LEU A O 1
ATOM 1364 N N . MET A 1 178 ? -5.644 -5.401 0.178 1.00 95.75 178 MET A N 1
ATOM 1365 C CA . MET A 1 178 ? -4.584 -6.352 0.518 1.00 95.75 178 MET A CA 1
ATOM 1366 C C . MET A 1 178 ? -4.824 -7.729 -0.118 1.00 95.75 178 MET A C 1
ATOM 1368 O O . MET A 1 178 ? -3.907 -8.299 -0.711 1.00 95.75 178 MET A O 1
ATOM 1372 N N . LYS A 1 179 ? -6.064 -8.237 -0.067 1.00 95.44 179 LYS A N 1
ATOM 1373 C CA . LYS A 1 179 ? -6.464 -9.471 -0.759 1.00 95.44 179 LYS A CA 1
ATOM 1374 C C . LYS A 1 179 ? -6.187 -9.395 -2.259 1.00 95.44 179 LYS A C 1
ATOM 1376 O O . LYS A 1 179 ? -5.537 -10.289 -2.796 1.00 95.44 179 LYS A O 1
ATOM 1381 N N . LYS A 1 180 ? -6.657 -8.334 -2.922 1.00 94.25 180 LYS A N 1
ATOM 1382 C CA . LYS A 1 180 ? -6.517 -8.152 -4.371 1.00 94.25 180 LYS A CA 1
ATOM 1383 C C . LYS A 1 180 ? -5.051 -8.094 -4.807 1.00 94.25 180 LYS A C 1
ATOM 1385 O O . LYS A 1 180 ? -4.693 -8.722 -5.798 1.00 94.25 180 LYS A O 1
ATOM 1390 N N . GLU A 1 181 ? -4.210 -7.364 -4.075 1.00 93.44 181 GLU A N 1
ATOM 1391 C CA . GLU A 1 181 ? -2.772 -7.257 -4.365 1.00 93.44 181 GLU A CA 1
ATOM 1392 C C . GLU A 1 181 ? -2.072 -8.617 -4.236 1.00 93.44 181 GLU A C 1
ATOM 1394 O O . GLU A 1 181 ? -1.294 -9.012 -5.106 1.00 93.44 181 GLU A O 1
ATOM 1399 N N . ILE A 1 182 ? -2.391 -9.379 -3.184 1.00 91.38 182 ILE A N 1
ATOM 1400 C CA . ILE A 1 182 ? -1.820 -10.714 -2.970 1.00 91.38 182 ILE A CA 1
ATOM 1401 C C . ILE A 1 182 ? -2.293 -11.697 -4.042 1.00 91.38 182 ILE A C 1
ATOM 1403 O O . ILE A 1 182 ? -1.471 -12.453 -4.559 1.00 91.38 182 ILE A O 1
ATOM 1407 N N . GLU A 1 183 ? -3.580 -11.691 -4.399 1.00 90.06 183 GLU A N 1
ATOM 1408 C CA . GLU A 1 183 ? -4.123 -12.522 -5.483 1.00 90.06 183 GLU A CA 1
ATOM 1409 C C . GLU A 1 183 ? -3.416 -12.221 -6.805 1.00 90.06 183 GLU A C 1
ATOM 1411 O O . GLU A 1 183 ? -2.831 -13.128 -7.396 1.00 90.06 183 GLU A O 1
ATOM 1416 N N . MET A 1 184 ? -3.370 -10.949 -7.210 1.00 88.69 184 MET A N 1
ATOM 1417 C CA . MET A 1 184 ? -2.752 -10.528 -8.468 1.00 88.69 184 MET A CA 1
ATOM 1418 C C . MET A 1 184 ? -1.275 -10.938 -8.547 1.00 88.69 184 MET A C 1
ATOM 1420 O O . MET A 1 184 ? -0.851 -11.556 -9.522 1.00 88.69 184 MET A O 1
ATOM 1424 N N . LEU A 1 185 ? -0.482 -10.638 -7.513 1.00 86.56 185 LEU A N 1
ATOM 1425 C CA . LEU A 1 185 ? 0.942 -10.984 -7.506 1.00 86.56 185 LEU A CA 1
ATOM 1426 C C . LEU A 1 185 ? 1.165 -12.495 -7.494 1.00 86.56 185 LEU A C 1
ATOM 1428 O O . LEU A 1 185 ? 2.073 -12.995 -8.158 1.00 86.56 185 LEU A O 1
ATOM 1432 N N . SER A 1 186 ? 0.340 -13.232 -6.754 1.00 85.50 186 SER A N 1
ATOM 1433 C CA . SER A 1 186 ? 0.494 -14.679 -6.649 1.00 85.50 186 SER A CA 1
ATOM 1434 C C . SER A 1 186 ? 0.084 -15.398 -7.932 1.00 85.50 186 SER A C 1
ATOM 1436 O O . SER A 1 186 ? 0.716 -16.389 -8.290 1.00 85.50 186 SER A O 1
ATOM 1438 N N . GLU A 1 187 ? -0.928 -14.910 -8.650 1.00 84.31 187 GLU A N 1
ATOM 1439 C CA . GLU A 1 187 ? -1.317 -15.441 -9.963 1.00 84.31 187 GLU A CA 1
ATOM 1440 C C . GLU A 1 187 ? -0.205 -15.244 -10.989 1.00 84.31 187 GLU A C 1
ATOM 1442 O O . GLU A 1 187 ? 0.218 -16.205 -11.634 1.00 84.31 187 GLU A O 1
ATOM 1447 N N . VAL A 1 188 ? 0.337 -14.027 -11.051 1.00 83.25 188 VAL A N 1
ATOM 1448 C CA . VAL A 1 188 ? 1.425 -13.653 -11.962 1.00 83.25 188 VAL A CA 1
ATOM 1449 C C . VAL A 1 188 ? 2.702 -14.469 -11.707 1.00 83.25 188 VAL A C 1
ATOM 1451 O O . VAL A 1 188 ? 3.443 -14.761 -12.644 1.00 83.25 188 VAL A O 1
ATOM 1454 N N . ILE A 1 189 ? 2.960 -14.879 -10.461 1.00 80.19 189 ILE A N 1
ATOM 1455 C CA . ILE A 1 189 ? 4.133 -15.693 -10.107 1.00 80.19 189 ILE A CA 1
ATOM 1456 C C . ILE A 1 189 ? 3.873 -17.196 -10.291 1.00 80.19 189 ILE A C 1
ATOM 1458 O O . ILE A 1 189 ? 4.735 -17.906 -10.804 1.00 80.19 189 ILE A O 1
ATOM 1462 N N . ALA A 1 190 ? 2.722 -17.707 -9.845 1.00 81.50 190 ALA A N 1
ATOM 1463 C CA . ALA A 1 190 ? 2.488 -19.149 -9.739 1.00 81.50 190 ALA A CA 1
ATOM 1464 C C . ALA A 1 190 ? 1.934 -19.785 -11.020 1.00 81.50 190 ALA A C 1
ATOM 1466 O O . ALA A 1 190 ? 2.218 -20.950 -11.301 1.00 81.50 190 ALA A O 1
ATOM 1467 N N . SER A 1 191 ? 1.086 -19.081 -11.771 1.00 80.38 191 SER A N 1
ATOM 1468 C CA . SER A 1 191 ? 0.428 -19.622 -12.968 1.00 80.38 191 SER A CA 1
ATOM 1469 C C . SER A 1 191 ? 0.038 -18.494 -13.927 1.00 80.38 191 SER A C 1
ATOM 1471 O O . SER A 1 191 ? -1.153 -18.253 -14.123 1.00 80.38 191 SER A O 1
ATOM 1473 N N . PRO A 1 192 ? 1.019 -17.782 -14.510 1.00 83.06 192 PRO A N 1
ATOM 1474 C CA . PRO A 1 192 ? 0.724 -16.672 -15.402 1.00 83.06 192 PRO A CA 1
ATOM 1475 C C . PRO A 1 192 ? 0.068 -17.162 -16.695 1.00 83.06 192 PRO A C 1
ATOM 1477 O O . PRO A 1 192 ? 0.448 -18.199 -17.253 1.00 83.06 192 PRO A O 1
ATOM 1480 N N . GLU A 1 193 ? -0.884 -16.382 -17.205 1.00 86.38 193 GLU A N 1
ATOM 1481 C CA . GLU A 1 193 ? -1.400 -16.568 -18.559 1.00 86.38 193 GLU A CA 1
ATOM 1482 C C . GLU A 1 193 ? -0.285 -16.356 -19.590 1.00 86.38 193 GLU A C 1
ATOM 1484 O O . GLU A 1 193 ? 0.591 -15.501 -19.423 1.00 86.38 193 GLU A O 1
ATOM 1489 N N . LYS A 1 194 ? -0.307 -17.155 -20.663 1.00 88.62 194 LYS A N 1
ATOM 1490 C CA . LYS A 1 194 ? 0.727 -17.132 -21.701 1.00 88.62 194 LYS A CA 1
ATOM 1491 C C . LYS A 1 194 ? 0.220 -16.488 -22.995 1.00 88.62 194 LYS A C 1
ATOM 1493 O O . LYS A 1 194 ? -0.900 -16.789 -23.404 1.00 88.62 194 LYS A O 1
ATOM 1498 N N . PRO A 1 195 ? 1.051 -15.689 -23.694 1.00 92.19 195 PRO A N 1
ATOM 1499 C CA . PRO A 1 195 ? 2.451 -15.386 -23.377 1.00 92.19 195 PRO A CA 1
ATOM 1500 C C . PRO A 1 195 ? 2.602 -14.422 -22.190 1.00 92.19 195 PRO A C 1
ATOM 1502 O O . PRO A 1 195 ? 1.997 -13.353 -22.175 1.00 92.19 195 PRO A O 1
ATOM 1505 N N . TYR A 1 196 ? 3.462 -14.771 -21.230 1.00 92.94 196 TYR A N 1
ATOM 1506 C CA . TYR A 1 196 ? 3.726 -13.924 -20.070 1.00 92.94 196 TYR A CA 1
ATOM 1507 C C . TYR A 1 196 ? 4.833 -12.914 -20.390 1.00 92.94 196 TYR A C 1
ATOM 1509 O O . TYR A 1 196 ? 5.991 -13.280 -20.625 1.00 92.94 196 TYR A O 1
ATOM 1517 N N . VAL A 1 197 ? 4.475 -11.629 -20.414 1.00 94.88 197 VAL A N 1
ATOM 1518 C CA . VAL A 1 197 ? 5.377 -10.527 -20.771 1.00 94.88 197 VAL A CA 1
ATOM 1519 C C . VAL A 1 197 ? 5.696 -9.679 -19.542 1.00 94.88 197 VAL A C 1
ATOM 1521 O O . VAL A 1 197 ? 4.794 -9.130 -18.914 1.00 94.88 197 VAL A O 1
ATOM 1524 N N . ALA A 1 198 ? 6.984 -9.522 -19.228 1.00 93.88 198 ALA A N 1
ATOM 1525 C CA . ALA A 1 198 ? 7.451 -8.608 -18.188 1.00 93.88 198 ALA A CA 1
ATOM 1526 C C . ALA A 1 198 ? 8.040 -7.340 -18.809 1.00 93.88 198 ALA A C 1
ATOM 1528 O O . ALA A 1 198 ? 9.018 -7.400 -19.556 1.00 93.88 198 ALA A O 1
ATOM 1529 N N . ILE A 1 199 ? 7.464 -6.187 -18.463 1.00 96.06 199 ILE A N 1
ATOM 1530 C CA . ILE A 1 199 ? 7.937 -4.868 -18.891 1.00 96.06 199 ILE A CA 1
ATOM 1531 C C . ILE A 1 199 ? 8.646 -4.209 -17.710 1.00 96.06 199 ILE A C 1
ATOM 1533 O O . ILE A 1 199 ? 8.032 -3.934 -16.680 1.00 96.06 199 ILE A O 1
ATOM 1537 N N . LEU A 1 200 ? 9.947 -3.968 -17.850 1.00 94.94 200 LEU A N 1
ATOM 1538 C CA . LEU A 1 200 ? 10.790 -3.396 -16.806 1.00 94.94 200 LEU A CA 1
ATOM 1539 C C . LEU A 1 200 ? 11.416 -2.097 -17.302 1.00 94.94 200 LEU A C 1
ATOM 1541 O O . LEU A 1 200 ? 11.953 -2.023 -18.404 1.00 94.94 200 LEU A O 1
ATOM 1545 N N . GLY A 1 201 ? 11.372 -1.071 -16.463 1.00 94.88 201 GLY A N 1
ATOM 1546 C CA . GLY A 1 201 ? 12.000 0.213 -16.732 1.00 94.88 201 GLY A CA 1
ATOM 1547 C C . GLY A 1 201 ? 12.595 0.824 -15.472 1.00 94.88 201 GLY A C 1
ATOM 1548 O O . GLY A 1 201 ? 12.644 0.204 -14.406 1.00 94.88 201 GLY A O 1
ATOM 1549 N N . GLY A 1 202 ? 13.029 2.072 -15.602 1.00 94.12 202 GLY A N 1
ATOM 1550 C CA . GLY A 1 202 ? 13.736 2.806 -14.558 1.00 94.12 202 GLY A CA 1
ATOM 1551 C C . GLY A 1 202 ? 15.139 3.201 -15.001 1.00 94.12 202 GLY A C 1
ATOM 1552 O O . GLY A 1 202 ? 15.555 2.953 -16.135 1.00 94.12 202 GLY A O 1
ATOM 1553 N N . SER A 1 203 ? 15.857 3.876 -14.110 1.00 93.12 203 SER A N 1
ATOM 1554 C CA . SER A 1 203 ? 17.202 4.374 -14.394 1.00 93.12 203 SER A CA 1
ATOM 1555 C C . SER A 1 203 ? 18.293 3.344 -14.104 1.00 93.12 203 SER A C 1
ATOM 1557 O O . SER A 1 203 ? 19.290 3.307 -14.818 1.00 93.12 203 SER A O 1
ATOM 1559 N N . LYS A 1 204 ? 18.091 2.493 -13.095 1.00 92.06 204 LYS A N 1
ATOM 1560 C CA . LYS A 1 204 ? 19.081 1.528 -12.612 1.00 92.06 204 LYS A CA 1
ATOM 1561 C C . LYS A 1 204 ? 18.601 0.090 -12.786 1.00 92.06 204 LYS A C 1
ATOM 1563 O O . LYS A 1 204 ? 17.501 -0.268 -12.367 1.00 92.06 204 LYS A O 1
ATOM 1568 N N . VAL A 1 205 ? 19.460 -0.732 -13.377 1.00 91.19 205 VAL A N 1
ATOM 1569 C CA . VAL A 1 205 ? 19.363 -2.193 -13.409 1.00 91.19 205 VAL A CA 1
ATOM 1570 C C . VAL A 1 205 ? 19.456 -2.763 -11.998 1.00 91.19 205 VAL A C 1
ATOM 1572 O O . VAL A 1 205 ? 18.714 -3.693 -11.693 1.00 91.19 205 VAL A O 1
ATOM 1575 N N . SER A 1 206 ? 20.334 -2.224 -11.142 1.00 92.31 206 SER A N 1
ATOM 1576 C CA . SER A 1 206 ? 20.559 -2.734 -9.777 1.00 92.31 206 SER A CA 1
ATOM 1577 C C . SER A 1 206 ? 19.267 -2.858 -8.962 1.00 92.31 206 SER A C 1
ATOM 1579 O O . SER A 1 206 ? 19.055 -3.878 -8.312 1.00 92.31 206 SER A O 1
ATOM 1581 N N . ASP A 1 207 ? 18.343 -1.908 -9.119 1.00 90.38 207 ASP A N 1
ATOM 1582 C CA . ASP A 1 207 ? 17.025 -1.905 -8.470 1.00 90.38 207 ASP A CA 1
ATOM 1583 C C . ASP A 1 207 ? 16.053 -2.988 -8.994 1.00 90.38 207 ASP A C 1
ATOM 1585 O O . ASP A 1 207 ? 14.906 -3.057 -8.542 1.00 90.38 207 ASP A O 1
ATOM 1589 N N . LYS A 1 208 ? 16.432 -3.756 -10.024 1.00 91.69 208 LYS A N 1
ATOM 1590 C CA . LYS A 1 208 ? 15.575 -4.733 -10.725 1.00 91.69 208 LYS A CA 1
ATOM 1591 C C . LYS A 1 208 ? 16.207 -6.118 -10.865 1.00 91.69 208 LYS A C 1
ATOM 1593 O O . LYS A 1 208 ? 15.520 -7.026 -11.324 1.00 91.69 208 LYS A O 1
ATOM 1598 N N . ILE A 1 209 ? 17.466 -6.301 -10.456 1.00 91.19 209 ILE A N 1
ATOM 1599 C CA . ILE A 1 209 ? 18.204 -7.571 -10.585 1.00 91.19 209 ILE A CA 1
ATOM 1600 C C . ILE A 1 209 ? 17.420 -8.737 -9.983 1.00 91.19 209 ILE A C 1
ATOM 1602 O O . ILE A 1 209 ? 17.154 -9.715 -10.676 1.00 91.19 209 ILE A O 1
ATOM 1606 N N . GLU A 1 210 ? 16.977 -8.601 -8.733 1.00 89.19 210 GLU A N 1
ATOM 1607 C CA . GLU A 1 210 ? 16.258 -9.676 -8.042 1.00 89.19 210 GLU A CA 1
ATOM 1608 C C . GLU A 1 210 ? 14.929 -10.028 -8.720 1.00 89.19 210 GLU A C 1
ATOM 1610 O O . GLU A 1 210 ? 14.529 -11.190 -8.739 1.00 89.19 210 GLU A O 1
ATOM 1615 N N . ILE A 1 211 ? 14.243 -9.032 -9.289 1.00 88.81 211 ILE A N 1
ATOM 1616 C CA . ILE A 1 211 ? 12.984 -9.237 -10.014 1.00 88.81 211 ILE A CA 1
ATOM 1617 C C . ILE A 1 211 ? 13.261 -9.986 -11.319 1.00 88.81 211 ILE A C 1
ATOM 1619 O O . ILE A 1 211 ? 12.590 -10.970 -11.613 1.00 88.81 211 ILE A O 1
ATOM 1623 N N . ILE A 1 212 ? 14.274 -9.562 -12.078 1.00 90.06 212 ILE A N 1
ATOM 1624 C CA . ILE A 1 212 ? 14.689 -10.220 -13.323 1.00 90.06 212 ILE A CA 1
ATOM 1625 C C . ILE A 1 212 ? 15.071 -11.681 -13.057 1.00 90.06 212 ILE A C 1
ATOM 1627 O O . ILE A 1 212 ? 14.633 -12.571 -13.786 1.00 90.06 212 ILE A O 1
ATOM 1631 N N . ASP A 1 213 ? 15.851 -11.929 -12.003 1.00 89.06 213 ASP A N 1
ATOM 1632 C CA . ASP A 1 213 ? 16.282 -13.273 -11.622 1.00 89.06 213 ASP A CA 1
ATOM 1633 C C . ASP A 1 213 ? 15.112 -14.170 -11.222 1.00 89.06 213 ASP A C 1
ATOM 1635 O O . ASP A 1 213 ? 15.051 -15.313 -11.666 1.00 89.06 213 ASP A O 1
ATOM 1639 N N . LYS A 1 214 ? 14.159 -13.662 -10.431 1.00 87.25 214 LYS A N 1
ATOM 1640 C CA . LYS A 1 214 ? 12.978 -14.434 -10.013 1.00 87.25 214 LYS A CA 1
ATOM 1641 C C . LYS A 1 214 ? 12.030 -14.745 -11.169 1.00 87.25 214 LYS A C 1
ATOM 1643 O O . LYS A 1 214 ? 11.363 -15.773 -11.150 1.00 87.25 214 LYS A O 1
ATOM 1648 N N . LEU A 1 215 ? 11.950 -13.860 -12.160 1.00 89.56 215 LEU A N 1
ATOM 1649 C CA . LEU A 1 215 ? 10.990 -13.974 -13.255 1.00 89.56 215 LEU A CA 1
ATOM 1650 C C . LEU A 1 215 ? 11.506 -14.771 -14.461 1.00 89.56 215 LEU A C 1
ATOM 1652 O O . LEU A 1 215 ? 10.704 -15.127 -15.321 1.00 89.56 215 LEU A O 1
ATOM 1656 N N . ILE A 1 216 ? 12.809 -15.067 -14.551 1.00 90.31 216 ILE A N 1
ATOM 1657 C CA . ILE A 1 216 ? 13.422 -15.666 -15.754 1.00 90.31 216 ILE A CA 1
ATOM 1658 C C . ILE A 1 216 ? 12.819 -17.014 -16.165 1.00 90.31 216 ILE A C 1
ATOM 1660 O O . ILE A 1 216 ? 12.748 -17.323 -17.357 1.00 90.31 216 ILE A O 1
ATOM 1664 N N . ASP A 1 217 ? 12.370 -17.809 -15.196 1.00 87.69 217 ASP A N 1
ATOM 1665 C CA . ASP A 1 217 ? 11.793 -19.122 -15.471 1.00 87.69 217 ASP A CA 1
ATOM 1666 C C . ASP A 1 217 ? 10.320 -19.008 -15.914 1.00 87.69 217 ASP A C 1
ATOM 1668 O O . ASP A 1 217 ? 9.884 -19.737 -16.812 1.00 87.69 217 ASP A O 1
ATOM 1672 N N . ALA A 1 218 ? 9.581 -18.031 -15.377 1.00 87.94 218 ALA A N 1
ATOM 1673 C CA . ALA A 1 218 ? 8.156 -17.831 -15.645 1.00 87.94 218 ALA A CA 1
ATOM 1674 C C . ALA A 1 218 ? 7.879 -17.016 -16.921 1.00 87.94 218 ALA A C 1
ATOM 1676 O O . ALA A 1 218 ? 7.007 -17.380 -17.705 1.00 87.94 218 ALA A O 1
ATOM 1677 N N . VAL A 1 219 ? 8.622 -15.931 -17.146 1.00 92.06 219 VAL A N 1
ATOM 1678 C CA . VAL A 1 219 ? 8.381 -14.967 -18.233 1.00 92.06 219 VAL A CA 1
ATOM 1679 C C . VAL A 1 219 ? 8.769 -15.552 -19.586 1.00 92.06 219 VAL A C 1
ATOM 1681 O O . VAL A 1 219 ? 9.816 -16.183 -19.721 1.00 92.06 219 VAL A O 1
ATOM 1684 N N . ASP A 1 220 ? 7.946 -15.316 -20.605 1.00 94.56 220 ASP A N 1
ATOM 1685 C CA . ASP A 1 220 ? 8.220 -15.690 -21.996 1.00 94.56 220 ASP A CA 1
ATOM 1686 C C . ASP A 1 220 ? 8.966 -14.574 -22.744 1.00 94.56 220 ASP A C 1
ATOM 1688 O O . ASP A 1 220 ? 9.839 -14.844 -23.573 1.00 94.56 220 ASP A O 1
ATOM 1692 N N . THR A 1 221 ? 8.639 -13.309 -22.451 1.00 96.81 221 THR A N 1
ATOM 1693 C CA . THR A 1 221 ? 9.261 -12.129 -23.074 1.00 96.81 221 THR A CA 1
ATOM 1694 C C . THR A 1 221 ? 9.578 -11.039 -22.053 1.00 96.81 221 THR A C 1
ATOM 1696 O O . THR A 1 221 ? 8.694 -10.559 -21.349 1.00 96.81 221 THR A O 1
ATOM 1699 N N . PHE A 1 222 ? 10.831 -10.595 -22.029 1.00 97.12 222 PHE A N 1
ATOM 1700 C CA . PHE A 1 222 ? 11.270 -9.401 -21.312 1.00 97.12 222 PHE A CA 1
ATOM 1701 C C . PHE A 1 222 ? 11.276 -8.199 -22.252 1.00 97.12 222 PHE A C 1
ATOM 1703 O O . PHE A 1 222 ? 11.875 -8.267 -23.323 1.00 97.12 222 PHE A O 1
ATOM 1710 N N . ILE A 1 223 ? 10.671 -7.091 -21.838 1.00 97.94 223 ILE A N 1
ATOM 1711 C CA . ILE A 1 223 ? 10.791 -5.788 -22.496 1.00 97.94 223 ILE A CA 1
ATOM 1712 C C . ILE A 1 223 ? 11.505 -4.857 -21.524 1.00 97.94 223 ILE A C 1
ATOM 1714 O O . ILE A 1 223 ? 10.996 -4.609 -20.432 1.00 97.94 223 ILE A O 1
ATOM 1718 N N . ILE A 1 224 ? 12.685 -4.359 -21.896 1.00 97.12 224 ILE A N 1
ATOM 1719 C CA . ILE A 1 224 ? 13.468 -3.455 -21.044 1.00 97.12 224 ILE A CA 1
ATOM 1720 C C . ILE A 1 224 ? 13.457 -2.056 -21.651 1.00 97.12 224 ILE A C 1
ATOM 1722 O O . ILE A 1 224 ? 13.897 -1.867 -22.780 1.00 97.12 224 ILE A O 1
ATOM 1726 N N . GLY A 1 225 ? 12.978 -1.076 -20.892 1.00 96.19 225 GLY A N 1
ATOM 1727 C CA . GLY A 1 225 ? 12.955 0.337 -21.267 1.00 96.19 225 GLY A CA 1
ATOM 1728 C C . GLY A 1 225 ? 13.664 1.228 -20.245 1.00 96.19 225 GLY A C 1
ATOM 1729 O O . GLY A 1 225 ? 14.352 0.754 -19.342 1.00 96.19 225 GLY A O 1
ATOM 1730 N N . GLY A 1 226 ? 13.479 2.543 -20.370 1.00 95.38 226 GLY A N 1
ATOM 1731 C CA . GLY A 1 226 ? 14.131 3.526 -19.499 1.00 95.38 226 GLY A CA 1
ATOM 1732 C C . GLY A 1 226 ? 15.654 3.559 -19.661 1.00 95.38 226 GLY A C 1
ATOM 1733 O O . GLY A 1 226 ? 16.214 2.974 -20.587 1.00 95.38 226 GLY A O 1
ATOM 1734 N N . ALA A 1 227 ? 16.345 4.246 -18.749 1.00 95.06 227 ALA A N 1
ATOM 1735 C CA . ALA A 1 227 ? 17.797 4.379 -18.848 1.00 95.06 227 ALA A CA 1
ATOM 1736 C C . ALA A 1 227 ? 18.530 3.052 -18.579 1.00 95.06 227 ALA A C 1
ATOM 1738 O O . ALA A 1 227 ? 19.608 2.817 -19.117 1.00 95.06 227 ALA A O 1
ATOM 1739 N N . MET A 1 228 ? 17.917 2.129 -17.830 1.00 95.38 228 MET A N 1
ATOM 1740 C CA . MET A 1 228 ? 18.510 0.815 -17.580 1.00 95.38 228 MET A CA 1
ATOM 1741 C C . MET A 1 228 ? 18.732 -0.005 -18.865 1.00 95.38 228 MET A C 1
ATOM 1743 O O . MET A 1 228 ? 19.662 -0.811 -18.913 1.00 95.38 228 MET A O 1
ATOM 1747 N N . ALA A 1 229 ? 17.954 0.241 -19.930 1.00 97.25 229 ALA A N 1
ATOM 1748 C CA . ALA A 1 229 ? 18.142 -0.400 -21.233 1.00 97.25 229 ALA A CA 1
ATOM 1749 C C . ALA A 1 229 ? 19.535 -0.130 -21.830 1.00 97.25 229 ALA A C 1
ATOM 1751 O O . ALA A 1 229 ? 20.094 -1.003 -22.490 1.00 97.25 229 ALA A O 1
ATOM 1752 N N . TYR A 1 230 ? 20.154 1.021 -21.543 1.00 97.62 230 TYR A N 1
ATOM 1753 C CA . TYR A 1 230 ? 21.497 1.336 -22.039 1.00 97.62 230 TYR A CA 1
ATOM 1754 C C . TYR A 1 230 ? 22.579 0.439 -21.431 1.00 97.62 230 TYR A C 1
ATOM 1756 O O . TYR A 1 230 ? 23.545 0.109 -22.115 1.00 97.62 230 TYR A O 1
ATOM 1764 N N . THR A 1 231 ? 22.394 -0.050 -20.200 1.00 97.00 231 THR A N 1
ATOM 1765 C CA . THR A 1 231 ? 23.285 -1.073 -19.622 1.00 97.00 231 THR A CA 1
ATOM 1766 C C . THR A 1 231 ? 23.167 -2.401 -20.384 1.00 97.00 231 THR A C 1
ATOM 1768 O O . THR A 1 231 ? 24.171 -3.077 -20.606 1.00 97.00 231 THR A O 1
ATOM 1771 N N . PHE A 1 232 ? 21.966 -2.757 -20.863 1.00 97.00 232 PHE A N 1
ATOM 1772 C CA . PHE A 1 232 ? 21.761 -3.936 -21.715 1.00 97.00 232 PHE A CA 1
ATOM 1773 C C . PHE A 1 232 ? 22.374 -3.772 -23.106 1.00 97.00 232 PHE A C 1
ATOM 1775 O O . PHE A 1 232 ? 23.107 -4.655 -23.551 1.00 97.00 232 PHE A O 1
ATOM 1782 N N . LEU A 1 233 ? 22.132 -2.634 -23.759 1.00 97.06 233 LEU A N 1
ATOM 1783 C CA . LEU A 1 233 ? 22.709 -2.312 -25.067 1.00 97.06 233 LEU A CA 1
ATOM 1784 C C . LEU A 1 233 ? 24.246 -2.313 -25.003 1.00 97.06 233 LEU A C 1
ATOM 1786 O O . LEU A 1 233 ? 24.903 -2.970 -25.811 1.00 97.06 233 LEU A O 1
ATOM 1790 N N . LYS A 1 234 ? 24.828 -1.682 -23.974 1.00 97.00 234 LYS A N 1
ATOM 1791 C CA . LYS A 1 234 ? 26.277 -1.695 -23.723 1.00 97.00 234 LYS A CA 1
ATOM 1792 C C . LYS A 1 234 ? 26.813 -3.114 -23.514 1.00 97.00 234 LYS A C 1
ATOM 1794 O O . LYS A 1 234 ? 27.858 -3.460 -24.064 1.00 97.00 234 LYS A O 1
ATOM 1799 N N . ALA A 1 235 ? 26.103 -3.960 -22.764 1.00 95.81 235 ALA A N 1
ATOM 1800 C CA . ALA A 1 235 ? 26.490 -5.356 -22.549 1.00 95.81 235 ALA A CA 1
ATOM 1801 C C . ALA A 1 235 ? 26.482 -6.195 -23.843 1.00 95.81 235 ALA A C 1
ATOM 1803 O O . ALA A 1 235 ? 27.257 -7.149 -23.938 1.00 95.81 235 ALA A O 1
ATOM 1804 N N . GLN A 1 236 ? 25.656 -5.818 -24.827 1.00 94.69 236 GLN A N 1
ATOM 1805 C CA . GLN A 1 236 ? 25.621 -6.383 -26.182 1.00 94.69 236 GLN A CA 1
ATOM 1806 C C . GLN A 1 236 ? 26.641 -5.746 -27.145 1.00 94.69 236 GLN A C 1
ATOM 1808 O O . GLN A 1 236 ? 26.682 -6.106 -28.317 1.00 94.69 236 GLN A O 1
ATOM 1813 N N . GLY A 1 237 ? 27.485 -4.827 -26.665 1.00 94.81 237 GLY A N 1
ATOM 1814 C CA . GLY A 1 237 ? 28.517 -4.168 -27.470 1.00 94.81 237 GLY A CA 1
ATOM 1815 C C . GLY A 1 237 ? 28.025 -2.963 -28.275 1.00 94.81 237 GLY A C 1
ATOM 1816 O O . GLY A 1 237 ? 28.783 -2.428 -29.079 1.00 94.81 237 GLY A O 1
ATOM 1817 N N . ILE A 1 238 ? 26.789 -2.506 -28.058 1.00 95.75 238 ILE A N 1
ATOM 1818 C CA . ILE A 1 238 ? 26.227 -1.338 -28.743 1.00 95.75 238 ILE A CA 1
ATOM 1819 C C . ILE A 1 238 ? 26.736 -0.055 -28.070 1.00 95.75 238 ILE A C 1
ATOM 1821 O O . ILE A 1 238 ? 26.793 0.054 -26.841 1.00 95.75 238 ILE A O 1
ATOM 1825 N N . GLY A 1 239 ? 27.122 0.935 -28.878 1.00 95.38 239 GLY A N 1
ATOM 1826 C CA . GLY A 1 239 ? 27.538 2.252 -28.395 1.00 95.38 239 GLY A CA 1
ATOM 1827 C C . GLY A 1 239 ? 26.353 3.064 -27.866 1.00 95.38 239 GLY A C 1
ATOM 1828 O O . GLY A 1 239 ? 25.366 3.236 -28.569 1.00 95.38 239 GLY A O 1
ATOM 1829 N N . VAL A 1 240 ? 26.464 3.589 -26.641 1.00 96.38 240 VAL A N 1
ATOM 1830 C CA . VAL A 1 240 ? 25.370 4.315 -25.952 1.00 96.38 240 VAL A CA 1
ATOM 1831 C C . VAL A 1 240 ? 25.712 5.767 -25.582 1.00 96.38 240 VAL A C 1
ATOM 1833 O O . VAL A 1 240 ? 24.957 6.424 -24.873 1.00 96.38 240 VAL A O 1
ATOM 1836 N N . GLY A 1 241 ? 26.847 6.299 -26.047 1.00 95.06 241 GLY A N 1
ATOM 1837 C CA . GLY A 1 241 ? 27.246 7.687 -25.786 1.00 95.06 241 GLY A CA 1
ATOM 1838 C C . GLY A 1 241 ? 27.353 8.018 -24.290 1.00 95.06 241 GLY A C 1
ATOM 1839 O O . GLY A 1 241 ? 28.024 7.304 -23.549 1.00 95.06 241 GLY A O 1
ATOM 1840 N N . LYS A 1 242 ? 26.701 9.112 -23.867 1.00 94.62 242 LYS A N 1
ATOM 1841 C CA . LYS A 1 242 ? 26.651 9.587 -22.467 1.00 94.62 242 LYS A CA 1
ATOM 1842 C C . LYS A 1 242 ? 25.449 9.049 -21.675 1.00 94.62 242 LYS A C 1
ATOM 1844 O O . LYS A 1 242 ? 25.177 9.537 -20.580 1.00 94.62 242 LYS A O 1
ATOM 1849 N N . SER A 1 243 ? 24.696 8.101 -22.229 1.00 96.06 243 SER A N 1
ATOM 1850 C CA . SER A 1 243 ? 23.547 7.517 -21.541 1.00 96.06 243 SER A CA 1
ATOM 1851 C C . SER A 1 243 ? 23.956 6.805 -20.247 1.00 96.06 243 SER A C 1
ATOM 1853 O O . SER A 1 243 ? 25.084 6.333 -20.113 1.00 96.06 243 SER A O 1
ATOM 1855 N N . LEU A 1 244 ? 23.027 6.712 -19.292 1.00 95.19 244 LEU A N 1
ATOM 1856 C CA . LEU A 1 244 ? 23.283 6.113 -17.982 1.00 95.19 244 LEU A CA 1
ATOM 1857 C C . LEU A 1 244 ? 23.568 4.606 -18.102 1.00 95.19 244 LEU A C 1
ATOM 1859 O O . LEU A 1 244 ? 22.724 3.848 -18.576 1.00 95.19 244 LEU A O 1
ATOM 1863 N N . VAL A 1 245 ? 24.739 4.178 -17.634 1.00 96.12 245 VAL A N 1
ATOM 1864 C CA . VAL A 1 245 ? 25.183 2.777 -17.632 1.00 96.12 245 VAL A CA 1
ATOM 1865 C C . VAL A 1 245 ? 25.698 2.405 -16.246 1.00 96.12 245 VAL A C 1
ATOM 1867 O O . VAL A 1 245 ? 26.489 3.141 -15.659 1.00 96.12 245 VAL A O 1
ATOM 1870 N N . GLU A 1 246 ? 25.290 1.242 -15.740 1.00 96.56 246 GLU A N 1
ATOM 1871 C CA . GLU A 1 246 ? 25.886 0.627 -14.548 1.00 96.56 246 GLU A CA 1
ATOM 1872 C C . GLU A 1 246 ? 26.962 -0.385 -14.969 1.00 96.56 246 GLU A C 1
ATOM 1874 O O . GLU A 1 246 ? 26.687 -1.567 -15.196 1.00 96.56 246 GLU A O 1
ATOM 1879 N N . GLU A 1 247 ? 28.200 0.098 -15.113 1.00 95.25 247 GLU A N 1
ATOM 1880 C CA . GLU A 1 247 ? 29.350 -0.688 -15.594 1.00 95.25 247 GLU A CA 1
ATOM 1881 C C . GLU A 1 247 ? 29.606 -1.940 -14.730 1.00 95.25 247 GLU A C 1
ATOM 1883 O O . GLU A 1 247 ? 29.896 -3.024 -15.243 1.00 95.25 247 GLU A O 1
ATOM 1888 N N . ASP A 1 248 ? 29.400 -1.836 -13.414 1.00 95.38 248 ASP A N 1
ATOM 1889 C CA . ASP A 1 248 ? 29.549 -2.938 -12.458 1.00 95.38 248 ASP A CA 1
ATOM 1890 C C . ASP A 1 248 ? 28.474 -4.033 -12.613 1.00 95.38 248 ASP A C 1
ATOM 1892 O O . ASP A 1 248 ? 28.620 -5.132 -12.070 1.00 95.38 248 ASP A O 1
ATOM 1896 N N . LYS A 1 249 ? 27.403 -3.780 -13.380 1.00 95.75 249 LYS A N 1
ATOM 1897 C CA . LYS A 1 249 ? 26.330 -4.749 -13.664 1.00 95.75 249 LYS A CA 1
ATOM 1898 C C . LYS 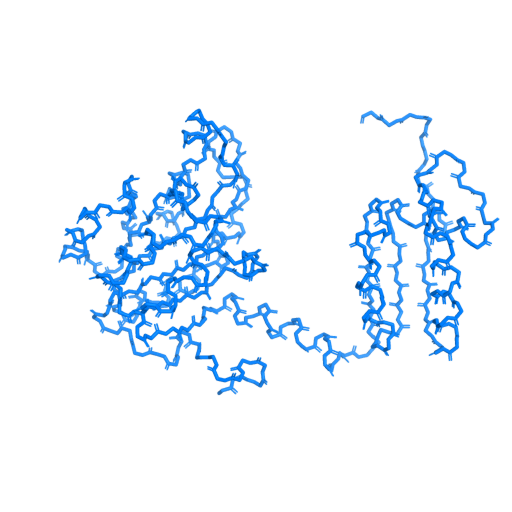A 1 249 ? 26.435 -5.405 -15.039 1.00 95.75 249 LYS A C 1
ATOM 1900 O O . LYS A 1 249 ? 25.672 -6.331 -15.321 1.00 95.75 249 LYS A O 1
ATOM 1905 N N . LEU A 1 250 ? 27.402 -5.029 -15.880 1.00 95.44 250 LEU A N 1
ATOM 1906 C CA . LEU A 1 250 ? 27.552 -5.615 -17.219 1.00 95.44 250 LEU A CA 1
ATOM 1907 C C . LEU A 1 250 ? 27.759 -7.135 -17.189 1.00 95.44 250 LEU A C 1
ATOM 1909 O O . LEU A 1 250 ? 27.194 -7.853 -18.015 1.00 95.44 250 LEU A O 1
ATOM 1913 N N . THR A 1 251 ? 28.532 -7.644 -16.226 1.00 95.44 251 THR A N 1
ATOM 1914 C CA . THR A 1 251 ? 28.747 -9.091 -16.052 1.00 95.44 251 THR A CA 1
ATOM 1915 C C . THR A 1 251 ? 27.438 -9.815 -15.752 1.00 95.44 251 THR A C 1
ATOM 1917 O O . THR A 1 251 ? 27.145 -10.846 -16.361 1.00 95.44 251 THR A O 1
ATOM 1920 N N . PHE A 1 252 ? 26.617 -9.250 -14.863 1.00 94.56 252 PHE A N 1
ATOM 1921 C CA . PHE A 1 252 ? 25.300 -9.793 -14.547 1.00 94.56 252 PHE A CA 1
ATOM 1922 C C . PHE A 1 252 ? 24.408 -9.839 -15.793 1.00 94.56 252 PHE A C 1
ATOM 1924 O O . PHE A 1 252 ? 23.841 -10.888 -16.099 1.00 94.56 252 PHE A O 1
ATOM 1931 N N . ILE A 1 253 ? 24.345 -8.748 -16.563 1.00 95.62 253 ILE A N 1
ATOM 1932 C CA . ILE A 1 253 ? 23.520 -8.683 -17.774 1.00 95.62 253 ILE A CA 1
ATOM 1933 C C . ILE A 1 253 ? 23.967 -9.693 -18.833 1.00 95.62 253 ILE A C 1
ATOM 1935 O O . ILE A 1 253 ? 23.129 -10.386 -19.408 1.00 95.62 253 ILE A O 1
ATOM 1939 N N . LYS A 1 254 ? 25.275 -9.845 -19.063 1.00 95.69 254 LYS A N 1
ATOM 1940 C CA . LYS A 1 254 ? 25.798 -10.863 -19.991 1.00 95.69 254 LYS A CA 1
ATOM 1941 C C . LYS A 1 254 ? 25.385 -12.274 -19.564 1.00 95.69 254 LYS A C 1
ATOM 1943 O O . LYS A 1 254 ? 24.978 -13.077 -20.403 1.00 95.69 254 LYS A O 1
ATOM 1948 N N . ASN A 1 255 ? 25.438 -12.569 -18.266 1.00 95.31 255 ASN A N 1
ATOM 1949 C CA . ASN A 1 255 ? 24.993 -13.854 -17.725 1.00 95.31 255 ASN A CA 1
ATOM 1950 C C . ASN A 1 255 ? 23.472 -14.034 -17.825 1.00 95.31 255 ASN A C 1
ATOM 1952 O O . ASN A 1 255 ? 23.003 -15.128 -18.136 1.00 95.31 255 ASN A O 1
ATOM 1956 N N . PHE A 1 256 ? 22.689 -12.978 -17.604 1.00 95.25 256 PHE A N 1
ATOM 1957 C CA . PHE A 1 256 ? 21.245 -12.987 -17.834 1.00 95.25 256 PHE A CA 1
ATOM 1958 C C . PHE A 1 256 ? 20.906 -13.287 -19.300 1.00 95.25 256 PHE A C 1
ATOM 1960 O O . PHE A 1 256 ? 20.103 -14.181 -19.553 1.00 95.25 256 PHE A O 1
ATOM 1967 N N . ILE A 1 257 ? 21.564 -12.619 -20.258 1.00 95.00 257 ILE A N 1
ATOM 1968 C CA . ILE A 1 257 ? 21.355 -12.836 -21.698 1.00 95.00 257 ILE A CA 1
ATOM 1969 C C . ILE A 1 257 ? 21.596 -14.310 -22.065 1.00 95.00 257 ILE A C 1
ATOM 1971 O O . ILE A 1 257 ? 20.742 -14.940 -22.681 1.00 95.00 257 ILE A O 1
ATOM 1975 N N . LYS A 1 258 ? 22.692 -14.905 -21.582 1.00 95.50 258 LYS A N 1
ATOM 1976 C CA . LYS A 1 258 ? 22.965 -16.338 -21.786 1.00 95.50 258 LYS A CA 1
ATOM 1977 C C . LYS A 1 258 ? 21.873 -17.236 -21.195 1.00 95.50 258 LYS A C 1
ATOM 1979 O O . LYS A 1 258 ? 21.418 -18.166 -21.854 1.00 95.50 258 LYS A O 1
ATOM 1984 N N . ARG A 1 259 ? 21.440 -16.961 -19.957 1.00 95.56 259 ARG A N 1
ATOM 1985 C CA . ARG A 1 259 ? 20.405 -17.753 -19.267 1.00 95.56 259 ARG A CA 1
ATOM 1986 C C . ARG A 1 259 ? 19.031 -17.649 -19.926 1.00 95.56 259 ARG A C 1
ATOM 1988 O O . ARG A 1 259 ? 18.296 -18.635 -19.892 1.00 95.56 259 ARG A O 1
ATOM 1995 N N . LYS A 1 260 ? 18.663 -16.489 -20.484 1.00 95.38 260 LYS A N 1
ATOM 1996 C CA . LYS A 1 260 ? 17.400 -16.343 -21.226 1.00 95.38 260 LYS A CA 1
ATOM 1997 C C . LYS A 1 260 ? 17.450 -17.096 -22.557 1.00 95.38 260 LYS A C 1
ATOM 1999 O O . LYS A 1 260 ? 16.472 -17.749 -22.906 1.00 95.38 260 LYS A O 1
ATOM 2004 N N . ASP A 1 261 ? 18.591 -17.063 -23.252 1.00 94.19 261 ASP A N 1
ATOM 2005 C CA . ASP A 1 261 ? 18.759 -17.693 -24.565 1.00 94.19 261 ASP A CA 1
ATOM 2006 C C . ASP A 1 261 ? 18.702 -19.211 -24.427 1.00 94.19 261 ASP A C 1
ATOM 2008 O O . ASP A 1 261 ? 17.968 -19.873 -25.157 1.00 94.19 261 ASP A O 1
ATOM 2012 N N . SER A 1 262 ? 19.361 -19.758 -23.398 1.00 95.56 262 SER A N 1
ATOM 2013 C CA . SER A 1 262 ? 19.295 -21.188 -23.072 1.00 95.56 262 SER A CA 1
ATOM 2014 C C . SER A 1 262 ? 17.885 -21.678 -22.716 1.00 95.56 262 SER A C 1
ATOM 2016 O O . SER A 1 262 ? 17.646 -22.879 -22.688 1.00 95.56 262 SER A O 1
ATOM 2018 N N . ARG A 1 263 ? 16.962 -20.765 -22.392 1.00 94.31 263 ARG A N 1
ATOM 2019 C CA . ARG A 1 263 ? 15.560 -21.041 -22.037 1.00 94.31 263 ARG A CA 1
ATOM 2020 C C . ARG A 1 263 ? 14.581 -20.682 -23.159 1.00 94.31 263 ARG A C 1
ATOM 2022 O O . ARG A 1 263 ? 13.375 -20.787 -22.955 1.00 94.31 263 ARG A O 1
ATOM 2029 N N . GLY A 1 264 ? 15.070 -20.205 -24.305 1.00 94.75 264 GLY A N 1
ATOM 2030 C CA . GLY A 1 264 ? 14.227 -19.752 -25.411 1.00 94.75 264 GLY A CA 1
ATOM 2031 C C . GLY A 1 264 ? 13.350 -18.539 -25.078 1.00 94.75 264 GLY A C 1
ATOM 2032 O O . GLY A 1 264 ? 12.298 -18.367 -25.692 1.00 94.75 264 GLY A O 1
ATOM 2033 N N . LYS A 1 265 ? 13.740 -17.704 -24.103 1.00 95.44 265 LYS A N 1
ATOM 2034 C CA . LYS A 1 265 ? 12.975 -16.503 -23.724 1.00 95.44 265 LYS A CA 1
ATOM 2035 C C . LYS A 1 265 ? 13.369 -15.310 -24.593 1.00 95.44 265 LYS A C 1
ATOM 2037 O O . LYS A 1 265 ? 14.542 -15.125 -24.928 1.00 95.44 265 LYS A O 1
ATOM 2042 N N . LYS A 1 266 ? 12.403 -14.453 -24.921 1.00 97.06 266 LYS A N 1
ATOM 2043 C CA . LYS A 1 266 ? 12.637 -13.255 -25.742 1.00 97.06 266 LYS A CA 1
ATOM 2044 C C . LYS A 1 266 ? 13.092 -12.078 -24.879 1.00 97.06 266 LYS A C 1
ATOM 2046 O O . LYS A 1 266 ? 12.644 -11.916 -23.748 1.00 97.06 266 LYS A O 1
ATOM 2051 N N . LEU A 1 267 ? 13.968 -11.242 -25.430 1.00 96.94 267 LEU A N 1
ATOM 2052 C CA . LEU A 1 267 ? 14.350 -9.948 -24.862 1.00 96.94 267 LEU A CA 1
ATOM 2053 C C . LEU A 1 267 ? 14.174 -8.888 -25.940 1.00 96.94 267 LEU A C 1
ATOM 2055 O O . LEU A 1 267 ? 14.824 -8.968 -26.979 1.00 96.94 267 LEU A O 1
ATOM 2059 N N . LEU A 1 268 ? 13.314 -7.915 -25.673 1.00 97.94 268 LEU A N 1
ATOM 2060 C CA . LEU A 1 268 ? 13.082 -6.754 -26.514 1.00 97.94 268 LEU A CA 1
ATOM 2061 C C . LEU A 1 268 ? 13.716 -5.538 -25.837 1.00 97.94 268 LEU A C 1
ATOM 2063 O O . LEU A 1 268 ? 13.436 -5.241 -24.672 1.00 97.94 268 LEU A O 1
ATOM 2067 N N . LEU A 1 269 ? 14.590 -4.865 -26.577 1.00 97.81 269 LEU A N 1
ATOM 2068 C CA . LEU A 1 269 ? 15.216 -3.600 -26.202 1.00 97.81 269 LEU A CA 1
ATOM 2069 C C . LEU A 1 269 ? 14.708 -2.502 -27.151 1.00 97.81 269 LEU A C 1
ATOM 2071 O O . LEU A 1 269 ? 14.212 -2.834 -28.232 1.00 97.81 269 LEU A O 1
ATOM 2075 N N . PRO A 1 270 ? 14.817 -1.214 -26.780 1.00 97.38 270 PRO A N 1
ATOM 2076 C CA . PRO A 1 270 ? 14.427 -0.122 -27.661 1.00 97.38 270 PRO A CA 1
ATOM 2077 C C . PRO A 1 270 ? 15.251 -0.157 -28.952 1.00 97.38 270 PRO A C 1
ATOM 2079 O O . PRO A 1 270 ? 16.453 -0.427 -28.912 1.00 97.38 270 PRO A O 1
ATOM 2082 N N . ILE A 1 271 ? 14.593 0.096 -30.083 1.00 96.12 271 ILE A N 1
ATOM 2083 C CA . ILE A 1 271 ? 15.222 0.127 -31.414 1.00 96.12 271 ILE A CA 1
ATOM 2084 C C . ILE A 1 271 ? 15.593 1.551 -31.849 1.00 96.12 271 ILE A C 1
ATOM 2086 O O . ILE A 1 271 ? 16.415 1.730 -32.743 1.00 96.12 271 ILE A O 1
ATOM 2090 N N . ASP A 1 272 ? 14.999 2.551 -31.203 1.00 96.19 272 ASP A N 1
ATOM 2091 C CA . ASP A 1 272 ? 15.232 3.973 -31.392 1.00 96.19 272 ASP A CA 1
ATOM 2092 C C . ASP A 1 272 ? 15.239 4.709 -30.040 1.00 96.19 272 ASP A C 1
ATOM 2094 O O . ASP A 1 272 ? 14.841 4.177 -28.997 1.00 96.19 272 ASP A O 1
ATOM 2098 N N . HIS A 1 273 ? 15.769 5.934 -30.044 1.00 95.38 273 HIS A N 1
ATOM 2099 C CA . HIS A 1 273 ? 15.964 6.730 -28.835 1.00 95.38 273 HIS A CA 1
ATOM 2100 C C . HIS A 1 273 ? 15.753 8.217 -29.114 1.00 95.38 273 HIS A C 1
ATOM 2102 O O . HIS A 1 273 ? 16.252 8.754 -30.103 1.00 95.38 273 HIS A O 1
ATOM 2108 N N . VAL A 1 274 ? 15.098 8.907 -28.182 1.00 95.50 274 VAL A N 1
ATOM 2109 C CA . VAL A 1 274 ? 15.104 10.373 -28.131 1.00 95.50 274 VAL A CA 1
ATOM 2110 C C . VAL A 1 274 ? 16.358 10.814 -27.377 1.00 95.50 274 VAL A C 1
ATOM 2112 O O . VAL A 1 274 ? 16.554 10.428 -26.224 1.00 95.50 274 VAL A O 1
ATOM 2115 N N . VAL A 1 275 ? 17.217 11.602 -28.028 1.00 94.69 275 VAL A N 1
ATOM 2116 C CA . VAL A 1 275 ? 18.517 12.029 -27.484 1.00 94.69 275 VAL A CA 1
ATOM 2117 C C . VAL A 1 275 ? 18.600 13.548 -27.346 1.00 94.69 275 VAL A C 1
ATOM 2119 O O . VAL A 1 275 ? 18.075 14.289 -28.174 1.00 94.69 275 VAL A O 1
ATOM 2122 N N . ALA A 1 276 ? 19.300 14.012 -26.312 1.00 94.88 276 ALA A N 1
ATOM 2123 C CA . ALA A 1 276 ? 19.565 15.425 -26.056 1.00 94.88 276 ALA A CA 1
ATOM 2124 C C . ALA A 1 276 ? 21.033 15.629 -25.655 1.00 94.88 276 ALA A C 1
ATOM 2126 O O . ALA A 1 276 ? 21.691 14.702 -25.179 1.00 94.88 276 ALA A O 1
ATOM 2127 N N . LYS A 1 277 ? 21.557 16.846 -25.854 1.00 93.62 277 LYS A N 1
ATOM 2128 C CA . LYS A 1 277 ? 22.927 17.196 -25.437 1.00 93.62 277 LYS A CA 1
ATOM 2129 C C . LYS A 1 277 ? 23.052 17.310 -23.913 1.00 93.62 277 LYS A C 1
ATOM 2131 O O . LYS A 1 277 ? 24.096 16.954 -23.372 1.00 93.62 277 LYS A O 1
ATOM 2136 N N . GLU A 1 278 ? 21.996 17.792 -23.257 1.00 91.31 278 GLU A N 1
ATOM 2137 C CA . GLU A 1 278 ? 21.924 18.091 -21.823 1.00 91.31 278 GLU A CA 1
ATOM 2138 C C . GLU A 1 278 ? 20.526 17.737 -21.284 1.00 91.31 278 GLU A C 1
ATOM 2140 O O . GLU A 1 278 ? 19.557 17.716 -22.045 1.00 91.31 278 GLU A O 1
ATOM 2145 N N . PHE A 1 279 ? 20.437 17.422 -19.987 1.00 85.38 279 PHE A N 1
ATOM 2146 C CA . PHE A 1 279 ? 19.194 17.089 -19.281 1.00 85.38 279 PHE A CA 1
ATOM 2147 C C . PHE A 1 279 ? 18.853 18.243 -18.329 1.00 85.38 279 PHE A C 1
ATOM 2149 O O . PHE A 1 279 ? 19.625 18.502 -17.406 1.00 85.38 279 PHE A O 1
ATOM 2156 N N . SER A 1 280 ? 17.752 18.950 -18.593 1.00 62.88 280 SER A N 1
ATOM 2157 C CA . SER A 1 280 ? 17.266 20.105 -17.818 1.00 62.88 280 SER A CA 1
ATOM 2158 C C . SER A 1 280 ? 16.249 19.709 -16.759 1.00 62.88 280 SER A C 1
ATOM 2160 O O . SER A 1 280 ? 15.327 18.948 -17.138 1.00 62.88 280 SER A O 1
#

Sequence (280 aa):
MNKYLKGIPIIDEVELDGKVVFIRCDLNVPLKNGVVTNDYRIKASLPTIKYAMSQGAKVVVGSHLGRPKTEEDKKALSMEPVAEKLREFLENNVYLVEDSLSETTRGLLSGLKKGDLILLENLRFIPGETKNGPELPNAVADYADVYVNDAFGASHRAHSSIVGIPKMVKTSCVGFLMKKEIEMLSEVIASPEKPYVAILGGSKVSDKIEIIDKLIDAVDTFIIGGAMAYTFLKAQGIGVGKSLVEEDKLTFIKNFIKRKDSRGKKLLLPIDHVVAKEFS